Protein AF-A0A973V6F0-F1 (afdb_monomer_lite)

Foldseek 3Di:
DVVVVVVVVVVVVVVVCVVVVVVPPVVVVVVVVVVVVVLVVLVVVLVVLVVQLVVLVVVLVVLVVVLVVLVVQLVVLVVQLVVLVVQLVVLVVQLVVLVVQLVVLVVVVVDDDDPPPDPDLVVLLVLLLVVLVVCVVVVLDDPVVSVCLNVCHPVNDSPDDNSVSSSVSSVSSNVSSVVSSVVSVVSSVVSVVSSVVSVVSSVVSVVVSVVSVVSSVVSVVVSVPSDDPPPPPPPDPPPPDDPDDDDDD

Secondary structure (DSSP, 8-state):
-HHHHHHHHHHHHHHHHHHHHHHH-HHHHHHHHHHHHHHHHHHHHHHHHHHHHHHHHHHHHHHHHHHHHHHHHHHHHHHHHHHHHHHHHHHHHHHHHHHHHHHHHHHHTTSPPPTTS-SSHHHHHHHHHHHHHHHHHTTSS-HHHHHHHHTT-TT--TTS-HHHHHHHHHHHHHHHHHHHHHHHHHHHHHHHHHHHHHHHHHHHHHHHHHHHHHHHHHHHHHHHH------------------------

Structure (mmCIF, N/CA/C/O backbone):
data_AF-A0A973V6F0-F1
#
_entry.id   AF-A0A973V6F0-F1
#
loop_
_atom_site.group_PDB
_atom_site.id
_atom_site.type_symbol
_atom_site.label_atom_id
_atom_site.label_alt_id
_atom_site.label_comp_id
_atom_site.label_asym_id
_atom_site.label_entity_id
_atom_site.label_seq_id
_atom_site.pdbx_PDB_ins_code
_atom_site.Cartn_x
_atom_site.Cartn_y
_atom_site.Cartn_z
_atom_site.occupancy
_atom_site.B_iso_or_equiv
_atom_site.auth_seq_id
_atom_site.auth_comp_id
_atom_site.auth_asym_id
_atom_site.auth_atom_id
_atom_site.pdbx_PDB_model_num
ATOM 1 N N . MET A 1 1 ? -54.822 8.805 95.794 1.00 54.53 1 MET A N 1
ATOM 2 C CA . MET A 1 1 ? -53.630 8.879 94.913 1.00 54.53 1 MET A CA 1
ATOM 3 C C . MET A 1 1 ? -53.035 7.514 94.555 1.00 54.53 1 MET A C 1
ATOM 5 O O . MET A 1 1 ? -52.490 7.393 93.469 1.00 54.53 1 MET A O 1
ATOM 9 N N . VAL A 1 2 ? -53.189 6.469 95.380 1.00 56.31 2 VAL A N 1
ATOM 10 C CA . VAL A 1 2 ? -52.678 5.110 95.078 1.00 56.31 2 VAL A CA 1
ATOM 11 C C . VAL A 1 2 ? -53.365 4.459 93.858 1.00 56.31 2 VAL A C 1
ATOM 13 O O . VAL A 1 2 ? -52.721 3.750 93.092 1.00 56.31 2 VAL A O 1
ATOM 16 N N . SER A 1 3 ? -54.641 4.765 93.597 1.00 60.41 3 SER A N 1
ATOM 17 C CA . SER A 1 3 ? -55.434 4.120 92.535 1.00 60.41 3 SER A CA 1
ATOM 18 C C . SER A 1 3 ? -55.011 4.475 91.098 1.00 60.41 3 SER A C 1
ATOM 20 O O . SER A 1 3 ? -55.166 3.654 90.201 1.00 60.41 3 SER A O 1
ATOM 22 N N . GLN A 1 4 ? -54.443 5.665 90.861 1.00 64.56 4 GLN A N 1
ATOM 23 C CA . GLN A 1 4 ? -53.955 6.061 89.528 1.00 64.56 4 GLN A CA 1
ATOM 24 C C . GLN A 1 4 ? -52.606 5.424 89.191 1.00 64.56 4 GLN A C 1
ATOM 26 O O . GLN A 1 4 ? -52.376 5.044 88.046 1.00 64.56 4 GLN A O 1
ATOM 31 N N . ALA A 1 5 ? -51.736 5.261 90.191 1.00 71.50 5 ALA A N 1
ATOM 32 C CA . ALA A 1 5 ? -50.440 4.623 90.003 1.00 71.50 5 ALA A CA 1
ATOM 33 C C . ALA A 1 5 ? -50.606 3.159 89.566 1.00 71.50 5 ALA A C 1
ATOM 35 O O . ALA A 1 5 ? -49.971 2.732 88.608 1.00 71.50 5 ALA A O 1
ATOM 36 N N . VAL A 1 6 ? -51.514 2.410 90.201 1.00 80.00 6 VAL A N 1
ATOM 37 C CA . VAL A 1 6 ? -51.757 0.995 89.867 1.00 80.00 6 VAL A CA 1
ATOM 38 C C . VAL A 1 6 ? -52.273 0.828 88.435 1.00 80.00 6 VAL A C 1
ATOM 40 O O . VAL A 1 6 ? -51.801 -0.059 87.727 1.00 80.00 6 VAL A O 1
ATOM 43 N N . LEU A 1 7 ? -53.176 1.702 87.978 1.00 82.69 7 LEU A N 1
ATOM 44 C CA . LEU A 1 7 ? -53.686 1.716 86.599 1.00 82.69 7 LEU A CA 1
ATOM 45 C C . LEU A 1 7 ? -52.582 1.990 85.570 1.00 82.69 7 LEU A C 1
ATOM 47 O O . LEU A 1 7 ? -52.520 1.333 84.533 1.00 82.69 7 LEU A O 1
ATOM 51 N N . LEU A 1 8 ? -51.683 2.928 85.871 1.00 83.69 8 LEU A N 1
ATOM 52 C CA . LEU A 1 8 ? -50.587 3.292 84.976 1.00 83.69 8 LEU A CA 1
ATOM 53 C C . LEU A 1 8 ? -49.548 2.166 84.874 1.00 83.69 8 LEU A C 1
ATOM 55 O O . LEU A 1 8 ? -49.119 1.813 83.777 1.00 83.69 8 LEU A O 1
ATOM 59 N N . TRP A 1 9 ? -49.205 1.551 86.008 1.00 82.00 9 TRP A N 1
ATOM 60 C CA . TRP A 1 9 ? -48.292 0.409 86.066 1.00 82.00 9 TRP A CA 1
ATOM 61 C C . TRP A 1 9 ? -48.855 -0.836 85.378 1.00 82.00 9 TRP A C 1
ATOM 63 O O . TRP A 1 9 ? -48.113 -1.541 84.697 1.00 82.00 9 TRP A O 1
ATOM 73 N N . SER A 1 10 ? -50.157 -1.098 85.497 1.00 77.94 10 SER A N 1
ATOM 74 C CA . SER A 1 10 ? -50.791 -2.240 84.825 1.00 77.94 10 SER A CA 1
ATOM 75 C C . SER A 1 10 ? -50.944 -2.025 83.316 1.00 77.94 10 SER A C 1
ATOM 77 O O . SER A 1 10 ? -50.702 -2.963 82.560 1.00 77.94 10 SER A O 1
ATOM 79 N N . LEU A 1 11 ? -51.217 -0.799 82.852 1.00 85.94 11 LEU A N 1
ATOM 80 C CA . LEU A 1 11 ? -51.149 -0.449 81.425 1.00 85.94 11 LEU A CA 1
ATOM 81 C C . LEU A 1 11 ? -49.735 -0.615 80.856 1.00 85.94 11 LEU A C 1
ATOM 83 O O . LEU A 1 11 ? -49.573 -1.200 79.787 1.00 85.94 11 LEU A O 1
ATOM 87 N N . LEU A 1 12 ? -48.710 -0.158 81.583 1.00 81.75 12 LEU A N 1
ATOM 88 C CA . LEU A 1 12 ? -47.305 -0.343 81.205 1.00 81.75 12 LEU A CA 1
ATOM 89 C C . LEU A 1 12 ? -46.918 -1.822 81.144 1.00 81.75 12 LEU A C 1
ATOM 91 O O . LEU A 1 12 ? -46.282 -2.243 80.180 1.00 81.75 12 LEU A O 1
ATOM 95 N N . ALA A 1 13 ? -47.329 -2.616 82.134 1.00 80.94 13 ALA A N 1
ATOM 96 C CA . ALA A 1 13 ? -47.070 -4.051 82.160 1.00 80.94 13 ALA A CA 1
ATOM 97 C C . ALA A 1 13 ? -47.770 -4.775 80.999 1.00 80.94 13 ALA A C 1
ATOM 99 O O . ALA A 1 13 ? -47.147 -5.588 80.319 1.00 80.94 13 ALA A O 1
ATOM 100 N N . LEU A 1 14 ? -49.032 -4.439 80.713 1.00 81.06 14 LEU A N 1
ATOM 101 C CA . LEU A 1 14 ? -49.780 -5.017 79.597 1.00 81.06 14 LEU A CA 1
ATOM 102 C C . LEU A 1 14 ? -49.155 -4.641 78.248 1.00 81.06 14 LEU A C 1
ATOM 104 O O . LEU A 1 14 ? -49.000 -5.495 77.379 1.00 81.06 14 LEU A O 1
ATOM 108 N N . PHE A 1 15 ? -48.743 -3.382 78.084 1.00 82.81 15 PHE A N 1
ATOM 109 C CA . PHE A 1 15 ? -48.065 -2.913 76.878 1.00 82.81 15 PHE A CA 1
ATOM 110 C C . PHE A 1 15 ? -46.706 -3.593 76.697 1.00 82.81 15 PHE A C 1
ATOM 112 O O . PHE A 1 15 ? -46.366 -4.006 75.590 1.00 82.81 15 PHE A O 1
ATOM 119 N N . ALA A 1 16 ? -45.953 -3.782 77.784 1.00 80.06 16 ALA A N 1
ATOM 120 C CA . ALA A 1 16 ? -44.685 -4.499 77.765 1.00 80.06 16 ALA A CA 1
ATOM 121 C C . ALA A 1 16 ? -44.870 -5.970 77.359 1.00 80.06 16 ALA A C 1
ATOM 123 O O . ALA A 1 16 ? -44.129 -6.451 76.500 1.00 80.06 16 ALA A O 1
ATOM 124 N N . VAL A 1 17 ? -45.876 -6.663 77.910 1.00 80.00 17 VAL A N 1
ATOM 125 C CA . VAL A 1 17 ? -46.221 -8.056 77.560 1.00 80.00 17 VAL A CA 1
ATOM 126 C C . VAL A 1 17 ? -46.720 -8.163 76.119 1.00 80.00 17 VAL A C 1
ATOM 128 O O . VAL A 1 17 ? -46.330 -9.075 75.396 1.00 80.00 17 VAL A O 1
ATOM 131 N N . TYR A 1 18 ? -47.531 -7.212 75.660 1.00 79.19 18 TYR A N 1
ATOM 132 C CA . TYR A 1 18 ? -48.014 -7.176 74.282 1.00 79.19 18 TYR A CA 1
ATOM 133 C C . TYR A 1 18 ? -46.871 -6.924 73.288 1.00 79.19 18 TYR A C 1
ATOM 135 O O . TYR A 1 18 ? -46.749 -7.632 72.291 1.00 79.19 18 TYR A O 1
ATOM 143 N N . ALA A 1 19 ? -45.975 -5.979 73.587 1.00 73.62 19 ALA A N 1
ATOM 144 C CA . ALA A 1 19 ? -44.796 -5.694 72.773 1.00 73.62 19 ALA A CA 1
ATOM 145 C C . ALA A 1 19 ? -43.817 -6.882 72.731 1.00 73.62 19 ALA A C 1
ATOM 147 O O . ALA A 1 19 ? -43.299 -7.208 71.661 1.00 73.62 19 ALA A O 1
ATOM 148 N N . THR A 1 20 ? -43.594 -7.568 73.861 1.00 72.50 20 THR A N 1
ATOM 149 C CA . THR A 1 20 ? -42.754 -8.782 73.904 1.00 72.50 20 THR A CA 1
ATOM 150 C C . THR A 1 20 ? -43.413 -9.971 73.212 1.00 72.50 20 THR A C 1
ATOM 152 O O . THR A 1 20 ? -42.738 -10.677 72.463 1.00 72.50 20 THR A O 1
ATOM 155 N N . GLY A 1 21 ? -44.722 -10.163 73.381 1.00 70.25 21 GLY A N 1
ATOM 156 C CA . GLY A 1 21 ? -45.503 -11.189 72.690 1.00 70.25 21 GLY A CA 1
ATOM 157 C C . GLY A 1 21 ? -45.504 -10.993 71.175 1.00 70.25 21 GLY A C 1
ATOM 158 O O . GLY A 1 21 ? -45.246 -11.939 70.434 1.00 70.25 21 GLY A O 1
ATOM 159 N N . TRP A 1 22 ? -45.678 -9.755 70.705 1.00 68.88 22 TRP A N 1
ATOM 160 C CA . TRP A 1 22 ? -45.600 -9.404 69.284 1.00 68.88 22 TRP A CA 1
ATOM 161 C C . TRP A 1 22 ? -44.197 -9.648 68.698 1.00 68.88 22 TRP A C 1
ATOM 163 O O . TRP A 1 22 ? -44.070 -10.129 67.571 1.00 68.88 22 TRP A O 1
ATOM 173 N N . LEU A 1 23 ? -43.136 -9.430 69.488 1.00 62.69 23 LEU A N 1
ATOM 174 C CA . LEU A 1 23 ? -41.750 -9.754 69.118 1.00 62.69 23 LEU A CA 1
ATOM 175 C C . LEU A 1 23 ? -41.452 -11.264 69.045 1.00 62.69 23 LEU A C 1
ATOM 177 O O . LEU A 1 23 ? -40.480 -11.664 68.392 1.00 62.69 23 LEU A O 1
ATOM 181 N N . LEU A 1 24 ? -42.241 -12.089 69.740 1.00 63.56 24 LEU A N 1
ATOM 182 C CA . LEU A 1 24 ? -42.125 -13.550 69.763 1.00 63.56 24 LEU A CA 1
ATOM 183 C C . LEU A 1 24 ? -42.933 -14.227 68.648 1.00 63.56 24 LEU A C 1
ATOM 185 O O . LEU A 1 24 ? -42.727 -15.418 68.419 1.00 63.56 24 LEU A O 1
ATOM 189 N N . ILE A 1 25 ? -43.783 -13.492 67.913 1.00 67.19 25 ILE A N 1
ATOM 190 C CA . ILE A 1 25 ? -44.506 -14.030 66.753 1.00 67.19 25 ILE A CA 1
ATOM 191 C C . ILE A 1 25 ? -43.477 -14.426 65.676 1.00 67.19 25 ILE A C 1
ATOM 193 O O . ILE A 1 25 ? -42.822 -13.552 65.091 1.00 67.19 25 ILE A O 1
ATOM 197 N N . PRO A 1 26 ? -43.317 -15.728 65.366 1.00 65.25 26 PRO A N 1
ATOM 198 C CA . PRO A 1 26 ? -42.266 -16.211 64.469 1.00 65.25 26 PRO A CA 1
ATOM 199 C C . PRO A 1 26 ? -42.358 -15.606 63.060 1.00 65.25 26 PRO A C 1
ATOM 201 O O . PRO A 1 26 ? -41.326 -15.369 62.431 1.00 65.25 26 PRO A O 1
ATOM 204 N N . GLY A 1 27 ? -43.567 -15.253 62.608 1.00 66.12 27 GLY A N 1
ATOM 205 C CA . GLY A 1 27 ? -43.806 -14.621 61.310 1.00 66.12 27 GLY A CA 1
ATOM 206 C C . GLY A 1 27 ? -43.136 -13.251 61.144 1.00 66.12 27 GLY A C 1
ATOM 207 O O . GLY A 1 27 ? -42.545 -12.999 60.098 1.00 66.12 27 GLY A O 1
ATOM 208 N N . VAL A 1 28 ? -43.136 -12.384 62.166 1.00 69.44 28 VAL A N 1
ATOM 209 C CA . VAL A 1 28 ? -42.531 -11.035 62.073 1.00 69.44 28 VAL A CA 1
ATOM 210 C C . VAL A 1 28 ? -41.001 -11.127 62.000 1.00 69.44 28 VAL A C 1
ATOM 212 O O . VAL A 1 28 ? -40.358 -10.435 61.208 1.00 69.44 28 VAL A O 1
ATOM 215 N N . ARG A 1 29 ? -40.404 -12.047 62.771 1.00 72.12 29 ARG A N 1
ATOM 216 C CA . ARG A 1 29 ? -38.958 -12.329 62.734 1.00 72.12 29 ARG A CA 1
ATOM 217 C C . ARG A 1 29 ? -38.518 -12.965 61.413 1.00 72.12 29 ARG A C 1
ATOM 219 O O . ARG A 1 29 ? -37.438 -12.636 60.925 1.00 72.12 29 ARG A O 1
ATOM 226 N N . GLN A 1 30 ? -39.329 -13.851 60.834 1.00 75.62 30 GLN A N 1
ATOM 227 C CA . GLN A 1 30 ? -39.077 -14.431 59.510 1.00 75.62 30 GLN A CA 1
ATOM 228 C C . GLN A 1 30 ? -39.137 -13.359 58.416 1.00 75.62 30 GLN A C 1
ATOM 230 O O . GLN A 1 30 ? -38.164 -13.209 57.683 1.00 75.62 30 GLN A O 1
ATOM 235 N N . HIS A 1 31 ? -40.170 -12.509 58.408 1.00 75.38 31 HIS A N 1
ATOM 236 C CA . HIS A 1 31 ? -40.278 -11.396 57.456 1.00 75.38 31 HIS A CA 1
ATOM 237 C C . HIS A 1 31 ? -39.084 -10.434 57.537 1.00 75.38 31 HIS A C 1
ATOM 239 O O . HIS A 1 31 ? -38.555 -10.014 56.508 1.00 75.38 31 HIS A O 1
ATOM 245 N N . ALA A 1 32 ? -38.606 -10.108 58.743 1.00 78.38 32 ALA A N 1
ATOM 246 C CA . ALA A 1 32 ? -37.422 -9.264 58.913 1.00 78.38 32 ALA A CA 1
ATOM 247 C C . ALA A 1 32 ? -36.134 -9.928 58.382 1.00 78.38 32 ALA A C 1
ATOM 249 O O . ALA A 1 32 ? -35.297 -9.256 57.772 1.00 78.38 32 ALA A O 1
ATOM 250 N N . ARG A 1 33 ? -35.970 -11.244 58.581 1.00 81.94 33 ARG A N 1
ATOM 251 C CA . ARG A 1 33 ? -34.832 -12.017 58.049 1.00 81.94 33 ARG A CA 1
ATOM 252 C C . ARG A 1 33 ? -34.876 -12.114 56.527 1.00 81.94 33 ARG A C 1
ATOM 254 O O . ARG A 1 33 ? -33.844 -11.921 55.888 1.00 81.94 33 ARG A O 1
ATOM 261 N N . ASP A 1 34 ? -36.045 -12.356 55.952 1.00 83.31 34 ASP A N 1
ATOM 262 C CA . ASP A 1 34 ? -36.216 -12.460 54.503 1.00 83.31 34 ASP A CA 1
ATOM 263 C C . ASP A 1 34 ? -36.026 -11.098 53.826 1.00 83.31 34 ASP A C 1
ATOM 265 O O . ASP A 1 34 ? -35.298 -10.998 52.840 1.00 83.31 34 ASP A O 1
ATOM 269 N N . ALA A 1 35 ? -36.540 -10.016 54.421 1.00 82.19 35 ALA A N 1
ATOM 270 C CA . ALA A 1 35 ? -36.263 -8.654 53.966 1.00 82.19 35 ALA A CA 1
ATOM 271 C C . ALA A 1 35 ? -34.762 -8.318 54.008 1.00 82.19 35 ALA A C 1
ATOM 273 O O . ALA A 1 35 ? -34.254 -7.646 53.109 1.00 82.19 35 ALA A O 1
ATOM 274 N N . ARG A 1 36 ? -34.028 -8.797 55.023 1.00 83.62 36 ARG A N 1
ATOM 275 C CA . ARG A 1 36 ? -32.571 -8.628 55.106 1.00 83.62 36 ARG A CA 1
ATOM 276 C C . ARG A 1 36 ? -31.840 -9.416 54.018 1.00 83.62 36 ARG A C 1
ATOM 278 O O . ARG A 1 36 ? -31.009 -8.829 53.334 1.00 83.62 36 ARG A O 1
ATOM 285 N N . LYS A 1 37 ? -32.196 -10.685 53.797 1.00 85.75 37 LYS A N 1
ATOM 286 C CA . LYS A 1 37 ? -31.634 -11.503 52.707 1.00 85.75 37 LYS A CA 1
ATOM 287 C C . LYS A 1 37 ? -31.884 -10.876 51.336 1.00 85.75 37 LYS A C 1
ATOM 289 O O . LYS A 1 37 ? -30.980 -10.840 50.511 1.00 85.75 37 LYS A O 1
ATOM 294 N N . LEU A 1 38 ? -33.083 -10.338 51.101 1.00 84.69 38 LEU A N 1
ATOM 295 C CA . LEU A 1 38 ? -33.416 -9.630 49.861 1.00 84.69 38 LEU A CA 1
ATOM 296 C C . LEU A 1 38 ? -32.581 -8.353 49.688 1.00 84.69 38 LEU A C 1
ATOM 298 O O . LEU A 1 38 ? -32.109 -8.081 48.585 1.00 84.69 38 LEU A O 1
ATOM 302 N N . ARG A 1 39 ? -32.346 -7.590 50.768 1.00 82.81 39 ARG A N 1
ATOM 303 C CA . ARG A 1 39 ? -31.445 -6.424 50.742 1.00 82.81 39 ARG A CA 1
ATOM 304 C C . ARG A 1 39 ? -30.009 -6.835 50.431 1.00 82.81 39 ARG A C 1
ATOM 306 O O . ARG A 1 39 ? -29.429 -6.282 49.504 1.00 82.81 39 ARG A O 1
ATOM 313 N N . GLU A 1 40 ? -29.466 -7.821 51.139 1.00 88.00 40 GLU A N 1
ATOM 314 C CA . GLU A 1 40 ? -28.112 -8.344 50.906 1.00 88.00 40 GLU A CA 1
ATOM 315 C C . GLU A 1 40 ? -27.960 -8.863 49.464 1.00 88.00 40 GLU A C 1
ATOM 317 O O . GLU A 1 40 ? -27.020 -8.486 48.766 1.00 88.00 40 GLU A O 1
ATOM 322 N N . ALA A 1 41 ? -28.942 -9.612 48.952 1.00 86.75 41 ALA A N 1
ATOM 323 C CA . ALA A 1 41 ? -28.967 -10.064 47.562 1.00 86.75 41 ALA A CA 1
ATOM 324 C C . ALA A 1 41 ? -29.037 -8.900 46.555 1.00 86.75 41 ALA A C 1
ATOM 326 O O . ALA A 1 41 ? -28.396 -8.957 45.504 1.00 86.75 41 ALA A O 1
ATOM 327 N N . SER A 1 42 ? -29.782 -7.831 46.860 1.00 85.81 42 SER A N 1
ATOM 328 C CA . SER A 1 42 ? -29.862 -6.641 46.000 1.00 85.81 42 SER A CA 1
ATOM 329 C C . SER A 1 42 ? -28.551 -5.849 45.956 1.00 85.81 42 SER A C 1
ATOM 331 O O . SER A 1 42 ? -28.172 -5.373 44.886 1.00 85.81 42 SER A O 1
ATOM 333 N N . VAL A 1 43 ? -27.833 -5.766 47.083 1.00 88.25 43 VAL A N 1
ATOM 334 C CA . VAL A 1 43 ? -26.508 -5.135 47.172 1.00 88.25 43 VAL A CA 1
ATOM 335 C C . VAL A 1 43 ? -25.501 -5.930 46.346 1.00 88.25 43 VAL A C 1
ATOM 337 O O . VAL A 1 43 ? -24.900 -5.367 45.436 1.00 88.25 43 VAL A O 1
ATOM 340 N N . LEU A 1 44 ? -25.421 -7.250 46.549 1.00 89.94 44 LEU A N 1
ATOM 341 C CA . LEU A 1 44 ? -24.536 -8.128 45.773 1.00 89.94 44 LEU A CA 1
ATOM 342 C C . LEU A 1 44 ? -24.845 -8.085 44.269 1.00 89.94 44 LEU A C 1
ATOM 344 O O . LEU A 1 44 ? -23.939 -8.080 43.436 1.00 89.94 44 LEU A O 1
ATOM 348 N N . ARG A 1 45 ? -26.131 -8.042 43.891 1.00 88.25 45 ARG A N 1
ATOM 349 C CA . ARG A 1 45 ? -26.536 -7.901 42.485 1.00 88.25 45 ARG A CA 1
ATOM 350 C C . ARG A 1 45 ? -26.066 -6.571 41.903 1.00 88.25 45 ARG A C 1
ATOM 352 O O . ARG A 1 45 ? -25.589 -6.551 40.771 1.00 88.25 45 ARG A O 1
ATOM 359 N N . ARG A 1 46 ? -26.195 -5.477 42.654 1.00 88.81 46 ARG A N 1
ATOM 360 C CA . ARG A 1 46 ? -25.741 -4.152 42.223 1.00 88.81 46 ARG A CA 1
ATOM 361 C C . ARG A 1 46 ? -24.225 -4.109 42.072 1.00 88.81 46 ARG A C 1
ATOM 363 O O . ARG A 1 46 ? -23.770 -3.645 41.038 1.00 88.81 46 ARG A O 1
ATOM 370 N N . GLU A 1 47 ? -23.478 -4.643 43.034 1.00 92.56 47 GLU A N 1
ATOM 371 C CA . GLU A 1 47 ? -22.013 -4.740 42.968 1.00 92.56 47 GLU A CA 1
ATOM 372 C C . GLU A 1 47 ? -21.557 -5.495 41.714 1.00 92.56 47 GLU A C 1
ATOM 374 O O . GLU A 1 47 ? -20.756 -4.981 40.934 1.00 92.56 47 GLU A O 1
ATOM 379 N N . ARG A 1 48 ? -22.147 -6.668 41.444 1.00 91.81 48 ARG A N 1
ATOM 380 C CA . ARG A 1 48 ? -21.857 -7.439 40.224 1.00 91.81 48 ARG A CA 1
ATOM 381 C C . ARG A 1 48 ? -22.139 -6.640 38.953 1.00 91.81 48 ARG A C 1
ATOM 383 O O . ARG A 1 48 ? -21.315 -6.637 38.045 1.00 91.81 48 ARG A O 1
ATOM 390 N N . LEU A 1 49 ? -23.279 -5.949 38.886 1.00 92.44 49 LEU A N 1
ATOM 391 C CA . LEU A 1 49 ? -23.624 -5.121 37.727 1.00 92.44 49 LEU A CA 1
ATOM 392 C C . LEU A 1 49 ? -22.662 -3.939 37.563 1.00 92.44 49 LEU A C 1
ATOM 394 O O . LEU A 1 49 ? -22.253 -3.658 36.440 1.00 92.44 49 LEU A O 1
ATOM 398 N N . THR A 1 50 ? -22.261 -3.280 38.654 1.00 93.62 50 THR A N 1
ATOM 399 C CA . THR A 1 50 ? -21.283 -2.181 38.608 1.00 93.62 50 THR A CA 1
ATOM 400 C C . THR A 1 50 ? -19.920 -2.640 38.112 1.00 93.62 50 THR A C 1
ATOM 402 O O . THR A 1 50 ? -19.324 -1.956 37.279 1.00 93.62 50 THR A O 1
ATOM 405 N N . THR A 1 51 ? -19.456 -3.814 38.545 1.00 94.75 51 THR A N 1
ATOM 406 C CA . THR A 1 51 ? -18.218 -4.414 38.037 1.00 94.75 51 THR A CA 1
ATOM 407 C C . THR A 1 51 ? -18.329 -4.699 36.542 1.00 94.75 51 THR A C 1
ATOM 409 O O . THR A 1 51 ? -17.511 -4.199 35.774 1.00 94.75 51 THR A O 1
ATOM 412 N N . LEU A 1 52 ? -19.397 -5.379 36.109 1.00 93.56 52 LEU A N 1
ATOM 413 C CA . LEU A 1 52 ? -19.627 -5.696 34.695 1.00 93.56 52 LEU A CA 1
ATOM 414 C C . LEU A 1 52 ? -19.703 -4.446 33.807 1.00 93.56 52 LEU A C 1
ATOM 416 O O . LEU A 1 52 ? -19.149 -4.438 32.709 1.00 93.56 52 LEU A O 1
ATOM 420 N N . ALA A 1 53 ? -20.360 -3.374 34.257 1.00 95.19 53 ALA A N 1
ATOM 421 C CA . ALA A 1 53 ? -20.428 -2.133 33.485 1.00 95.19 53 ALA A CA 1
ATOM 422 C C . ALA A 1 53 ? -19.077 -1.415 33.410 1.00 95.19 53 ALA A C 1
ATOM 424 O O . ALA A 1 53 ? -18.742 -0.844 32.372 1.00 95.19 53 ALA A O 1
ATOM 425 N N . THR A 1 54 ? -18.289 -1.467 34.485 1.00 96.50 54 THR A N 1
ATOM 426 C CA . THR A 1 54 ? -16.945 -0.877 34.518 1.00 96.50 54 THR A CA 1
ATOM 427 C C . THR A 1 54 ? -16.013 -1.622 33.564 1.00 96.50 54 THR A C 1
ATOM 429 O O . THR A 1 54 ? -15.320 -0.994 32.766 1.00 96.50 54 THR A O 1
ATOM 432 N N . GLU A 1 55 ? -16.045 -2.956 33.592 1.00 96.88 55 GLU A N 1
ATOM 433 C CA . GLU A 1 55 ? -15.302 -3.818 32.666 1.00 96.88 55 GLU A CA 1
ATOM 434 C C . GLU A 1 55 ? -15.737 -3.595 31.215 1.00 96.88 55 GLU A C 1
ATOM 436 O O . GLU A 1 55 ? -14.888 -3.393 30.350 1.00 96.88 55 GLU A O 1
ATOM 441 N N . SER A 1 56 ? -17.047 -3.532 30.954 1.00 96.75 56 SER A N 1
ATOM 442 C CA . SER A 1 56 ? -17.582 -3.280 29.608 1.00 96.75 56 SER A CA 1
ATOM 443 C C . SER A 1 56 ? -17.159 -1.914 29.069 1.00 96.75 56 SER A C 1
ATOM 445 O O . SER A 1 56 ? -16.788 -1.802 27.905 1.00 96.75 56 SER A O 1
ATOM 447 N N . THR A 1 57 ? -17.169 -0.877 29.913 1.00 97.88 57 THR A N 1
ATOM 448 C CA . THR A 1 57 ? -16.740 0.478 29.529 1.00 97.88 57 THR A CA 1
ATOM 449 C C . THR A 1 57 ? -15.238 0.529 29.258 1.00 97.88 57 THR A C 1
ATOM 451 O O . THR A 1 57 ? -14.810 1.139 28.280 1.00 97.88 57 THR A O 1
ATOM 454 N N . ARG A 1 58 ? -14.428 -0.139 30.093 1.00 98.38 58 ARG A N 1
ATOM 455 C CA . ARG A 1 58 ? -12.979 -0.244 29.877 1.00 98.38 58 ARG A CA 1
ATOM 456 C C . ARG A 1 58 ? -12.680 -0.938 28.551 1.00 98.38 58 ARG A C 1
ATOM 458 O O . ARG A 1 58 ? -11.949 -0.385 27.737 1.00 98.38 58 ARG A O 1
ATOM 465 N N . TYR A 1 59 ? -13.290 -2.097 28.321 1.00 97.75 59 TYR A N 1
ATOM 466 C CA . TYR A 1 59 ? -13.121 -2.859 27.089 1.00 97.75 59 TYR A CA 1
ATOM 467 C C . TYR A 1 59 ? -13.570 -2.061 25.855 1.00 97.75 59 TYR A C 1
ATOM 469 O O . TYR A 1 59 ? -12.843 -2.006 24.867 1.00 97.75 59 TYR A O 1
ATOM 477 N N . ALA A 1 60 ? -14.708 -1.360 25.919 1.00 98.38 60 ALA A N 1
ATOM 478 C CA . ALA A 1 60 ? -15.147 -0.477 24.835 1.00 98.38 60 ALA A CA 1
ATOM 479 C C . ALA A 1 60 ? -14.111 0.616 24.522 1.00 98.38 60 ALA A C 1
ATOM 481 O O . ALA A 1 60 ? -13.812 0.862 23.354 1.00 98.38 60 ALA A O 1
ATOM 482 N N . GLY A 1 61 ? -13.508 1.217 25.552 1.00 98.19 61 GLY A N 1
ATOM 483 C CA . GLY A 1 61 ? -12.416 2.177 25.388 1.00 98.19 61 GLY A CA 1
ATOM 484 C C . GLY A 1 61 ? -11.165 1.570 24.743 1.00 98.19 61 GLY A C 1
ATOM 485 O O . GLY A 1 61 ? -10.583 2.171 23.842 1.00 98.19 61 GLY A O 1
ATOM 486 N N . GLU A 1 62 ? -10.763 0.367 25.154 1.00 98.56 62 GLU A N 1
ATOM 487 C CA . GLU A 1 62 ? -9.605 -0.340 24.587 1.00 98.56 62 GLU A CA 1
ATOM 488 C C . GLU A 1 62 ? -9.805 -0.672 23.103 1.00 98.56 62 GLU A C 1
ATOM 490 O O . GLU A 1 62 ? -8.920 -0.412 22.281 1.00 98.56 62 GLU A O 1
ATOM 495 N N . ILE A 1 63 ? -10.982 -1.191 22.742 1.00 98.56 63 ILE A N 1
ATOM 496 C CA . ILE A 1 63 ? -11.306 -1.519 21.352 1.00 98.56 63 ILE A CA 1
ATOM 497 C C . ILE A 1 63 ? -11.444 -0.253 20.500 1.00 98.56 63 ILE A C 1
ATOM 499 O O . ILE A 1 63 ? -10.977 -0.251 19.362 1.00 98.56 63 ILE A O 1
ATOM 503 N N . ALA A 1 64 ? -11.992 0.841 21.037 1.00 98.31 64 ALA A N 1
ATOM 504 C CA . ALA A 1 64 ? -12.035 2.122 20.329 1.00 98.31 64 ALA A CA 1
ATOM 505 C C . ALA A 1 64 ? -10.622 2.615 19.968 1.00 98.31 64 ALA A C 1
ATOM 507 O O . ALA A 1 64 ? -10.348 2.926 18.809 1.00 98.31 64 ALA A O 1
ATOM 508 N N . VAL A 1 65 ? -9.681 2.573 20.919 1.00 98.69 65 VAL A N 1
ATOM 509 C CA . VAL A 1 65 ? -8.274 2.929 20.659 1.00 98.69 65 VAL A CA 1
ATOM 510 C C . VAL A 1 65 ? -7.636 1.990 19.628 1.00 98.69 65 VAL A C 1
ATOM 512 O O . VAL A 1 65 ? -6.855 2.433 18.779 1.00 98.69 65 VAL A O 1
ATOM 515 N N . ALA A 1 66 ? -7.947 0.692 19.672 1.00 98.38 66 ALA A N 1
ATOM 516 C CA . ALA A 1 66 ? -7.462 -0.263 18.679 1.00 98.38 66 ALA A CA 1
ATOM 517 C C . ALA A 1 66 ? -8.013 0.041 17.274 1.00 98.38 66 ALA A C 1
ATOM 519 O O . ALA A 1 66 ? -7.253 0.006 16.301 1.00 98.38 66 ALA A O 1
ATOM 520 N N . ALA A 1 67 ? -9.297 0.393 17.168 1.00 98.38 67 ALA A N 1
ATOM 521 C CA . ALA A 1 67 ? -9.946 0.785 15.920 1.00 98.38 67 ALA A CA 1
ATOM 522 C C . ALA A 1 67 ? -9.325 2.060 15.326 1.00 98.38 67 ALA A C 1
ATOM 524 O O . ALA A 1 67 ? -9.020 2.086 14.131 1.00 98.38 67 ALA A O 1
ATOM 525 N N . ASP A 1 68 ? -9.037 3.070 16.150 1.00 98.56 68 ASP A N 1
ATOM 526 C CA . ASP A 1 68 ? -8.366 4.301 15.711 1.00 98.56 68 ASP A CA 1
ATOM 527 C C . ASP A 1 68 ? -6.953 4.023 15.182 1.00 98.56 68 ASP A C 1
ATOM 529 O O . ASP A 1 68 ? -6.563 4.486 14.105 1.00 98.56 68 ASP A O 1
ATOM 533 N N . ARG A 1 69 ? -6.178 3.197 15.895 1.00 98.56 69 ARG A N 1
ATOM 534 C CA . ARG A 1 69 ? -4.840 2.778 15.442 1.00 98.56 69 ARG A CA 1
ATOM 535 C C . ARG A 1 69 ? -4.902 2.012 14.123 1.00 98.56 69 ARG A C 1
ATOM 537 O O . ARG A 1 69 ? -4.052 2.220 13.254 1.00 98.56 69 ARG A O 1
ATOM 544 N N . ALA A 1 70 ? -5.900 1.147 13.958 1.00 98.38 70 ALA A N 1
ATOM 545 C CA . ALA A 1 70 ? -6.111 0.417 12.715 1.00 98.38 70 ALA A CA 1
ATOM 546 C C . ALA A 1 70 ? -6.498 1.352 11.560 1.00 98.38 70 ALA A C 1
ATOM 548 O O . ALA A 1 70 ? -5.975 1.187 10.461 1.00 98.38 70 ALA A O 1
ATOM 549 N N . ALA A 1 71 ? -7.312 2.383 11.810 1.00 98.44 71 ALA A N 1
ATOM 550 C CA . ALA A 1 71 ? -7.648 3.403 10.818 1.00 98.44 71 ALA A CA 1
ATOM 551 C C . ALA A 1 71 ? -6.413 4.198 10.351 1.00 98.44 71 ALA A C 1
ATOM 553 O O . ALA A 1 71 ? -6.225 4.412 9.154 1.00 98.44 71 ALA A O 1
ATOM 554 N N . ILE A 1 72 ? -5.523 4.580 11.274 1.00 98.69 72 ILE A N 1
ATOM 555 C CA . ILE A 1 72 ? -4.252 5.242 10.928 1.00 98.69 72 ILE A CA 1
ATOM 556 C C . ILE A 1 72 ? -3.366 4.310 10.090 1.00 98.69 72 ILE A C 1
ATOM 558 O O . ILE A 1 72 ? -2.745 4.742 9.116 1.00 98.69 72 ILE A O 1
ATOM 562 N N . ARG A 1 73 ? -3.299 3.021 10.448 1.00 98.50 73 ARG A N 1
ATOM 563 C CA . ARG A 1 73 ? -2.540 2.022 9.683 1.00 98.50 73 ARG A CA 1
ATOM 564 C C . ARG A 1 73 ? -3.105 1.852 8.274 1.00 98.50 73 ARG A C 1
ATOM 566 O O . ARG A 1 73 ? -2.325 1.868 7.328 1.00 98.50 73 ARG A O 1
ATOM 573 N N . GLU A 1 74 ? -4.422 1.727 8.137 1.00 98.62 74 GLU A N 1
ATOM 574 C CA . GLU A 1 74 ? -5.125 1.669 6.850 1.00 98.62 74 GLU A CA 1
ATOM 575 C C . GLU A 1 74 ? -4.749 2.867 5.965 1.00 98.62 74 GLU A C 1
ATOM 577 O O . GLU A 1 74 ? -4.339 2.677 4.820 1.00 98.62 74 GLU A O 1
ATOM 582 N N . ALA A 1 75 ? -4.810 4.089 6.507 1.00 98.62 75 ALA A N 1
ATOM 583 C CA . ALA A 1 75 ? -4.466 5.308 5.775 1.00 98.62 75 ALA A CA 1
ATOM 584 C C . ALA A 1 75 ? -3.010 5.304 5.276 1.00 98.62 75 ALA A C 1
ATOM 586 O O . ALA A 1 75 ? -2.756 5.590 4.106 1.00 98.62 75 ALA A O 1
ATOM 587 N N . ARG A 1 76 ? -2.055 4.900 6.127 1.00 98.69 76 ARG A N 1
ATOM 588 C CA . ARG A 1 76 ? -0.636 4.780 5.742 1.00 98.69 76 ARG A CA 1
ATOM 589 C C . ARG A 1 76 ? -0.412 3.744 4.643 1.00 98.69 76 ARG A C 1
ATOM 591 O O . ARG A 1 76 ? 0.396 3.972 3.746 1.00 98.69 76 ARG A O 1
ATOM 598 N N . GLN A 1 77 ? -1.105 2.606 4.706 1.00 98.62 77 GLN A N 1
ATOM 599 C CA . GLN A 1 77 ? -0.985 1.579 3.668 1.00 98.62 77 GLN A CA 1
ATOM 600 C C . GLN A 1 77 ? -1.610 2.029 2.350 1.00 98.62 77 GLN A C 1
ATOM 602 O O . GLN A 1 77 ? -1.053 1.755 1.292 1.00 98.62 77 GLN A O 1
ATOM 607 N N . ARG A 1 78 ? -2.710 2.787 2.400 1.00 98.69 78 ARG A N 1
ATOM 608 C CA . ARG A 1 78 ? -3.311 3.392 1.207 1.00 98.69 78 ARG A CA 1
ATOM 609 C C . ARG A 1 78 ? -2.344 4.352 0.515 1.00 98.69 78 ARG A C 1
ATOM 611 O O . ARG A 1 78 ? -2.168 4.282 -0.695 1.00 98.69 78 ARG A O 1
ATOM 618 N N . GLU A 1 79 ? -1.673 5.210 1.280 1.00 98.75 79 GLU A N 1
ATOM 619 C CA . GLU A 1 79 ? -0.648 6.114 0.748 1.00 98.75 79 GLU A CA 1
ATOM 620 C C . GLU A 1 79 ? 0.554 5.350 0.166 1.00 98.75 79 GLU A C 1
ATOM 622 O O . GLU A 1 79 ? 1.070 5.700 -0.896 1.00 98.75 79 GLU A O 1
ATOM 627 N N . ALA A 1 80 ? 1.003 4.284 0.835 1.00 98.62 80 ALA A N 1
ATOM 628 C CA . ALA A 1 80 ? 2.064 3.421 0.319 1.00 98.62 80 ALA A CA 1
ATOM 629 C C . ALA A 1 80 ? 1.667 2.746 -1.005 1.00 98.62 80 ALA A C 1
ATOM 631 O O . ALA A 1 80 ? 2.469 2.726 -1.939 1.00 98.62 80 ALA A O 1
ATOM 632 N N . TRP A 1 81 ? 0.429 2.258 -1.111 1.00 98.75 81 TRP A N 1
ATOM 633 C CA . TRP A 1 81 ? -0.106 1.690 -2.346 1.00 98.75 81 TRP A CA 1
ATOM 634 C C . TRP A 1 81 ? -0.165 2.722 -3.477 1.00 98.75 81 TRP A C 1
ATOM 636 O O . TRP A 1 81 ? 0.343 2.445 -4.559 1.00 98.75 81 TRP A O 1
ATOM 646 N N . HIS A 1 82 ? -0.664 3.937 -3.229 1.00 98.81 82 HIS A N 1
ATOM 647 C CA . HIS A 1 82 ? -0.679 4.991 -4.251 1.00 98.81 82 HIS A CA 1
ATOM 648 C C . HIS A 1 82 ? 0.722 5.367 -4.748 1.00 98.81 82 HIS A C 1
ATOM 650 O O . HIS A 1 82 ? 0.911 5.576 -5.946 1.00 98.81 82 HIS A O 1
ATOM 656 N N . ARG A 1 83 ? 1.725 5.404 -3.861 1.00 98.69 83 ARG A N 1
ATOM 657 C CA . ARG A 1 83 ? 3.121 5.608 -4.278 1.00 98.69 83 ARG A CA 1
ATOM 658 C C . ARG A 1 83 ? 3.618 4.467 -5.165 1.00 98.69 83 ARG A C 1
ATOM 660 O O . ARG A 1 83 ? 4.170 4.729 -6.228 1.00 98.69 83 ARG A O 1
ATOM 667 N N . ALA A 1 84 ? 3.368 3.217 -4.777 1.00 98.56 84 ALA A N 1
ATOM 668 C CA . ALA A 1 84 ? 3.750 2.059 -5.584 1.00 98.56 84 ALA A CA 1
ATOM 669 C C . ALA A 1 84 ? 3.035 2.033 -6.950 1.00 98.56 84 ALA A C 1
ATOM 671 O O . ALA A 1 84 ? 3.645 1.680 -7.958 1.00 98.56 84 ALA A O 1
ATOM 672 N N . GLN A 1 85 ? 1.774 2.469 -7.003 1.00 98.75 85 GLN A N 1
ATOM 673 C CA . GLN A 1 85 ? 1.010 2.609 -8.241 1.00 98.75 85 GLN A CA 1
ATOM 674 C C . GLN A 1 85 ? 1.616 3.671 -9.171 1.00 98.75 85 GLN A C 1
ATOM 676 O O . GLN A 1 85 ? 1.793 3.410 -10.359 1.00 98.75 85 GLN A O 1
ATOM 681 N N . ALA A 1 86 ? 1.984 4.841 -8.642 1.00 98.69 86 ALA A N 1
ATOM 682 C CA . ALA A 1 86 ? 2.640 5.890 -9.425 1.00 98.69 86 ALA A CA 1
ATOM 683 C C . ALA A 1 86 ? 4.013 5.439 -9.964 1.00 98.69 86 ALA A C 1
ATOM 685 O O . ALA A 1 86 ? 4.373 5.726 -11.109 1.00 98.69 86 ALA A O 1
ATOM 686 N N . GLU A 1 87 ? 4.772 4.685 -9.164 1.00 98.50 87 GLU A N 1
ATOM 687 C CA . GLU A 1 87 ? 6.029 4.075 -9.606 1.00 98.50 87 GLU A CA 1
ATOM 688 C C . GLU A 1 87 ? 5.817 3.039 -10.718 1.00 98.50 87 GLU A C 1
ATOM 690 O O . GLU A 1 87 ? 6.577 3.025 -11.688 1.00 98.50 87 GLU A O 1
ATOM 695 N N . LEU A 1 88 ? 4.787 2.192 -10.604 1.00 98.81 88 LEU A N 1
ATOM 696 C CA . LEU A 1 88 ? 4.421 1.230 -11.644 1.00 98.81 88 LEU A CA 1
ATOM 697 C C . LEU A 1 88 ? 4.064 1.939 -12.954 1.00 98.81 88 LEU A C 1
ATOM 699 O O . LEU A 1 88 ? 4.618 1.577 -13.989 1.00 98.81 88 LEU A O 1
ATOM 703 N N . GLN A 1 89 ? 3.228 2.979 -12.907 1.00 98.69 89 GLN A N 1
ATOM 704 C CA . GLN A 1 89 ? 2.851 3.766 -14.089 1.00 98.69 89 GLN A CA 1
ATOM 705 C C . GLN A 1 89 ? 4.066 4.421 -14.755 1.00 98.69 89 GLN A C 1
ATOM 707 O O . GLN A 1 89 ? 4.212 4.387 -15.975 1.00 98.69 89 GLN A O 1
ATOM 712 N N . THR A 1 90 ? 4.982 4.969 -13.955 1.00 98.25 90 THR A N 1
ATOM 713 C CA . THR A 1 90 ? 6.235 5.543 -14.468 1.00 98.25 90 THR A CA 1
ATOM 714 C C . THR A 1 90 ? 7.095 4.475 -15.150 1.00 98.25 90 THR A C 1
ATOM 716 O O . THR A 1 90 ? 7.662 4.709 -16.219 1.00 98.25 90 THR A O 1
ATOM 719 N N . ALA A 1 91 ? 7.193 3.285 -14.552 1.00 97.88 91 ALA A N 1
ATOM 720 C CA . ALA A 1 91 ? 7.965 2.180 -15.109 1.00 97.88 91 ALA A CA 1
ATOM 721 C C . ALA A 1 91 ? 7.326 1.583 -16.374 1.00 97.88 91 ALA A C 1
ATOM 723 O O . ALA A 1 91 ? 8.050 1.186 -17.285 1.00 97.88 91 ALA A O 1
ATOM 724 N N . GLU A 1 92 ? 5.995 1.526 -16.435 1.00 98.38 92 GLU A N 1
ATOM 725 C CA . GLU A 1 92 ? 5.220 1.118 -17.609 1.00 98.38 92 GLU A CA 1
ATOM 726 C C . GLU A 1 92 ? 5.452 2.072 -18.782 1.00 98.38 92 GLU A C 1
ATOM 728 O O . GLU A 1 92 ? 5.925 1.633 -19.826 1.00 98.38 92 GLU A O 1
ATOM 733 N N . ALA A 1 93 ? 5.288 3.383 -18.578 1.00 98.38 93 ALA A N 1
ATOM 734 C CA . ALA A 1 93 ? 5.547 4.380 -19.618 1.00 98.38 93 ALA A CA 1
ATOM 735 C C . ALA A 1 93 ? 6.993 4.318 -20.150 1.00 98.38 93 ALA A C 1
ATOM 737 O O . ALA A 1 93 ? 7.229 4.403 -21.357 1.00 98.38 93 ALA A O 1
ATOM 738 N N . ALA A 1 94 ? 7.975 4.124 -19.262 1.00 96.50 94 ALA A N 1
ATOM 739 C CA . ALA A 1 94 ? 9.375 3.970 -19.659 1.00 96.50 94 ALA A CA 1
ATOM 740 C C . ALA A 1 94 ? 9.628 2.673 -20.450 1.00 96.50 94 ALA A C 1
ATOM 742 O O . ALA A 1 94 ? 10.444 2.659 -21.375 1.00 96.50 94 ALA A O 1
ATOM 743 N N . PHE A 1 95 ? 8.949 1.579 -20.093 1.00 97.50 95 PHE A N 1
ATOM 744 C CA . PHE A 1 95 ? 9.011 0.330 -20.847 1.00 97.50 95 PHE A CA 1
ATOM 745 C C . PHE A 1 95 ? 8.377 0.483 -22.232 1.00 97.50 95 PHE A C 1
ATOM 747 O O . PHE A 1 95 ? 9.019 0.117 -23.215 1.00 97.50 95 PHE A O 1
ATOM 754 N N . ASP A 1 96 ? 7.194 1.086 -22.328 1.00 98.50 96 ASP A N 1
ATOM 755 C CA . ASP A 1 96 ? 6.500 1.312 -23.598 1.00 98.50 96 ASP A CA 1
ATOM 756 C C . ASP A 1 96 ? 7.319 2.195 -24.544 1.00 98.50 96 ASP A C 1
ATOM 758 O O . ASP A 1 96 ? 7.441 1.900 -25.734 1.00 98.50 96 ASP A O 1
ATOM 762 N N . GLN A 1 97 ? 7.965 3.241 -24.018 1.00 97.50 97 GLN A N 1
ATOM 763 C CA . GLN A 1 97 ? 8.865 4.088 -24.801 1.00 97.50 97 GLN A CA 1
ATOM 764 C C . GLN A 1 97 ? 10.076 3.306 -25.339 1.00 97.50 97 GLN A C 1
ATOM 766 O O . GLN A 1 97 ? 10.464 3.472 -26.505 1.00 97.50 97 GLN A O 1
ATOM 771 N N . ALA A 1 98 ? 10.682 2.453 -24.509 1.00 96.00 98 ALA A N 1
ATOM 772 C CA . ALA A 1 98 ? 11.808 1.615 -24.914 1.00 96.00 98 ALA A CA 1
ATOM 773 C C . ALA A 1 98 ? 11.384 0.551 -25.942 1.00 96.00 98 ALA A C 1
ATOM 775 O O . ALA A 1 98 ? 12.084 0.333 -26.930 1.00 96.00 98 ALA A O 1
ATOM 776 N N . ASP A 1 99 ? 10.216 -0.064 -25.754 1.00 98.06 99 ASP A N 1
ATOM 777 C CA . ASP A 1 99 ? 9.638 -1.058 -26.658 1.00 98.06 99 ASP A CA 1
ATOM 778 C C . ASP A 1 99 ? 9.287 -0.444 -28.022 1.00 98.06 99 ASP A C 1
ATOM 780 O O . ASP A 1 99 ? 9.672 -0.986 -29.059 1.00 98.06 99 ASP A O 1
ATOM 784 N N . ALA A 1 100 ? 8.661 0.736 -28.041 1.00 98.00 100 ALA A N 1
ATOM 785 C CA . ALA A 1 100 ? 8.368 1.474 -29.268 1.00 98.00 100 ALA A CA 1
ATOM 786 C C . ALA A 1 100 ? 9.644 1.894 -30.014 1.00 98.00 100 ALA A C 1
ATOM 788 O O . ALA A 1 100 ? 9.693 1.861 -31.243 1.00 98.00 100 ALA A O 1
ATOM 789 N N . THR A 1 101 ? 10.697 2.283 -29.293 1.00 95.88 101 THR A N 1
ATOM 790 C CA . THR A 1 101 ? 11.995 2.620 -29.898 1.00 95.88 101 THR A CA 1
ATOM 791 C C . THR A 1 101 ? 12.663 1.390 -30.501 1.00 95.88 101 THR A C 1
ATOM 793 O O . THR A 1 101 ? 13.077 1.439 -31.656 1.00 95.88 101 THR A O 1
ATOM 796 N N . TRP A 1 102 ? 12.681 0.268 -29.779 1.00 96.88 102 TRP A N 1
ATOM 797 C CA . TRP A 1 102 ? 13.204 -0.995 -30.297 1.00 96.88 102 TRP A CA 1
ATOM 798 C C . TRP A 1 102 ? 12.445 -1.465 -31.545 1.00 96.88 102 TRP A C 1
ATOM 800 O O . TRP A 1 102 ? 13.078 -1.827 -32.530 1.00 96.88 102 TRP A O 1
ATOM 810 N N . ARG A 1 103 ? 11.104 -1.402 -31.557 1.00 96.69 103 ARG A N 1
ATOM 811 C CA . ARG A 1 103 ? 10.297 -1.775 -32.736 1.00 96.69 103 ARG A CA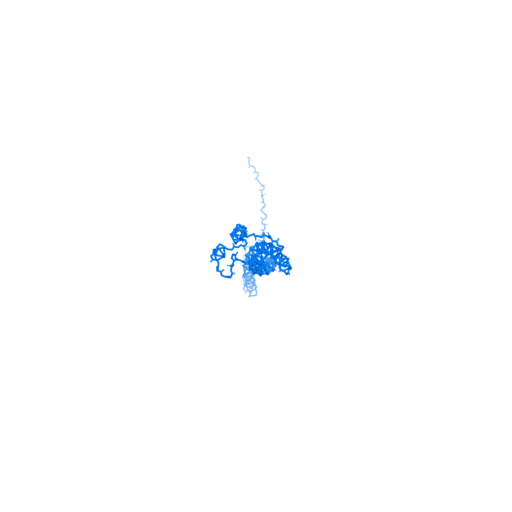 1
ATOM 812 C C . ARG A 1 103 ? 10.596 -0.893 -33.945 1.00 96.69 103 ARG A C 1
ATOM 814 O O . ARG A 1 103 ? 10.729 -1.408 -35.048 1.00 96.69 103 ARG A O 1
ATOM 821 N N . ARG A 1 104 ? 10.724 0.424 -33.742 1.00 95.62 104 ARG A N 1
ATOM 822 C CA . ARG A 1 104 ? 11.088 1.361 -34.818 1.00 95.62 104 ARG A CA 1
ATOM 823 C C . ARG A 1 104 ? 12.467 1.048 -35.397 1.00 95.62 104 ARG A C 1
ATOM 825 O O . ARG A 1 104 ? 12.606 1.021 -36.612 1.00 95.62 104 ARG A O 1
ATOM 832 N N . LEU A 1 105 ? 13.452 0.771 -34.543 1.00 93.31 105 LEU A N 1
ATOM 833 C CA . LEU A 1 105 ? 14.801 0.402 -34.981 1.00 93.31 105 LEU A CA 1
ATOM 834 C C . LEU A 1 105 ? 14.844 -0.976 -35.647 1.00 93.31 105 LEU A C 1
ATOM 836 O O . LEU A 1 105 ? 15.565 -1.148 -36.619 1.00 93.31 105 LEU A O 1
ATOM 840 N N . ALA A 1 106 ? 14.051 -1.938 -35.172 1.00 93.38 106 ALA A N 1
ATOM 841 C CA . ALA A 1 106 ? 13.955 -3.257 -35.791 1.00 93.38 106 ALA A CA 1
ATOM 842 C C . ALA A 1 106 ? 13.428 -3.148 -37.228 1.00 93.38 106 ALA A C 1
ATOM 844 O O . ALA A 1 106 ? 14.025 -3.711 -38.137 1.00 93.38 106 ALA A O 1
ATOM 845 N N . LEU A 1 107 ? 12.385 -2.342 -37.444 1.00 92.56 107 LEU A N 1
ATOM 846 C CA . LEU A 1 107 ? 11.873 -2.053 -38.786 1.00 92.56 107 LEU A CA 1
ATOM 847 C C . LEU A 1 107 ? 12.899 -1.301 -39.646 1.00 92.56 107 LEU A C 1
ATOM 849 O O . LEU A 1 107 ? 13.044 -1.599 -40.824 1.00 92.56 107 LEU A O 1
ATOM 853 N N . ALA A 1 108 ? 13.628 -0.339 -39.071 1.00 87.75 108 ALA A N 1
ATOM 854 C CA . ALA A 1 108 ? 14.667 0.394 -39.795 1.00 87.75 108 ALA A CA 1
ATOM 855 C C . ALA A 1 108 ? 15.845 -0.508 -40.207 1.00 87.75 108 ALA A C 1
ATOM 857 O O . ALA A 1 108 ? 16.394 -0.320 -41.285 1.00 87.75 108 ALA A O 1
ATOM 858 N N . SER A 1 109 ? 16.193 -1.510 -39.391 1.00 85.31 109 SER A N 1
ATOM 859 C CA . SER A 1 109 ? 17.295 -2.443 -39.670 1.00 85.31 109 SER A CA 1
ATOM 860 C C . SER A 1 109 ? 17.041 -3.398 -40.841 1.00 85.31 109 SER A C 1
ATOM 862 O O . SER A 1 109 ? 17.972 -4.046 -41.308 1.00 85.31 109 SER A O 1
ATOM 864 N N . GLU A 1 110 ? 15.800 -3.492 -41.325 1.00 86.94 110 GLU A N 1
ATOM 865 C CA . GLU A 1 110 ? 15.466 -4.255 -42.535 1.00 86.94 110 GLU A CA 1
ATOM 866 C C . GLU A 1 110 ? 15.888 -3.522 -43.820 1.00 86.94 110 GLU A C 1
ATOM 868 O O . GLU A 1 110 ? 15.974 -4.138 -44.884 1.00 86.94 110 GLU A O 1
ATOM 873 N N . TYR A 1 111 ? 16.169 -2.217 -43.733 1.00 82.19 111 TYR A N 1
ATOM 874 C CA . TYR A 1 111 ? 16.628 -1.416 -44.859 1.00 82.19 111 TYR A CA 1
ATOM 875 C C . TYR A 1 111 ? 18.162 -1.394 -44.913 1.00 82.19 111 TYR A C 1
ATOM 877 O O . TYR A 1 111 ? 18.803 -1.231 -43.874 1.00 82.19 111 TYR A O 1
ATOM 885 N N . PRO A 1 112 ? 18.768 -1.527 -46.108 1.00 73.56 112 PRO A N 1
ATOM 886 C CA . PRO A 1 112 ? 20.209 -1.379 -46.267 1.00 73.56 112 PRO A CA 1
ATOM 887 C C . PRO A 1 112 ? 20.676 -0.008 -45.777 1.00 73.56 112 PRO A C 1
ATOM 889 O O . PRO A 1 112 ? 20.019 1.003 -46.045 1.00 73.56 112 PRO A O 1
ATOM 892 N N . ASP A 1 113 ? 21.829 0.029 -45.109 1.00 69.75 113 ASP A N 1
ATOM 893 C CA . ASP A 1 113 ? 22.447 1.294 -44.725 1.00 69.75 113 ASP A CA 1
ATOM 894 C C . ASP A 1 113 ? 22.707 2.151 -45.975 1.00 69.75 113 ASP A C 1
ATOM 896 O O . ASP A 1 113 ? 23.192 1.631 -46.989 1.00 69.75 113 ASP A O 1
ATOM 900 N N . PRO A 1 114 ? 22.423 3.464 -45.929 1.00 68.38 114 PRO A N 1
ATOM 901 C CA . PRO A 1 114 ? 22.794 4.355 -47.015 1.00 68.38 114 PRO A CA 1
ATOM 902 C C . PRO A 1 114 ? 24.313 4.303 -47.223 1.00 68.38 114 PRO A C 1
ATOM 904 O O . PRO A 1 114 ? 25.092 4.395 -46.265 1.00 68.38 114 PRO A O 1
ATOM 907 N N . GLU A 1 115 ? 24.738 4.150 -48.480 1.00 60.81 115 GLU A N 1
ATOM 908 C CA . GLU A 1 115 ? 26.156 4.123 -48.839 1.00 60.81 115 GLU A CA 1
ATOM 909 C C . GLU A 1 115 ? 26.871 5.362 -48.266 1.00 60.81 115 GLU A C 1
ATOM 911 O O . GLU A 1 115 ? 26.479 6.500 -48.523 1.00 60.81 115 GLU A O 1
ATOM 916 N N . GLY A 1 116 ? 27.918 5.139 -47.461 1.00 61.09 116 GLY A N 1
ATOM 917 C CA . GLY A 1 116 ? 28.763 6.208 -46.911 1.00 61.09 116 GLY A CA 1
ATOM 918 C C . GLY A 1 116 ? 28.484 6.646 -45.468 1.00 61.09 116 GLY A C 1
ATOM 919 O O . GLY A 1 116 ? 29.081 7.625 -45.027 1.00 61.09 116 GLY A O 1
ATOM 920 N N . SER A 1 117 ? 27.639 5.944 -44.701 1.00 64.06 117 SER A N 1
ATOM 921 C CA . SER A 1 117 ? 27.292 6.384 -43.337 1.00 64.06 117 SER A CA 1
ATOM 922 C C . SER A 1 117 ? 28.484 6.443 -42.357 1.00 64.06 117 SER A C 1
ATOM 924 O O . SER A 1 117 ? 28.491 7.296 -41.474 1.00 64.06 117 SER A O 1
ATOM 926 N N . PHE A 1 118 ? 29.507 5.591 -42.520 1.00 65.69 118 PHE A N 1
ATOM 927 C CA . PHE A 1 118 ? 30.795 5.669 -41.809 1.00 65.69 118 PHE A CA 1
ATOM 928 C C . PHE A 1 118 ? 31.912 5.116 -42.702 1.00 65.69 118 PHE A C 1
ATOM 930 O O . PHE A 1 118 ? 31.777 4.010 -43.226 1.00 65.69 118 PHE A O 1
ATOM 937 N N . SER A 1 119 ? 33.009 5.862 -42.880 1.00 67.12 119 SER A N 1
ATOM 938 C CA . SER A 1 119 ? 34.103 5.450 -43.777 1.00 67.12 119 SER A CA 1
ATOM 939 C C . SER A 1 119 ? 35.156 4.553 -43.117 1.00 67.12 119 SER A C 1
ATOM 941 O O . SER A 1 119 ? 35.955 3.961 -43.835 1.00 67.12 119 SER A O 1
ATOM 943 N N . ASP A 1 120 ? 35.192 4.457 -41.780 1.00 81.12 120 ASP A N 1
ATOM 944 C CA . ASP A 1 120 ? 36.160 3.636 -41.040 1.00 81.12 120 ASP A CA 1
ATOM 945 C C . ASP A 1 120 ? 35.581 2.989 -39.760 1.00 81.12 120 ASP A C 1
ATOM 947 O O . ASP A 1 120 ? 34.550 3.402 -39.218 1.00 81.12 120 ASP A O 1
ATOM 951 N N . ASP A 1 121 ? 36.263 1.944 -39.277 1.00 81.19 121 ASP A N 1
ATOM 952 C CA . ASP A 1 121 ? 35.905 1.209 -38.054 1.00 81.19 121 ASP A CA 1
ATOM 953 C C . ASP A 1 121 ? 36.060 2.052 -36.781 1.00 81.19 121 ASP A C 1
ATOM 955 O O . ASP A 1 121 ? 35.288 1.906 -35.832 1.00 81.19 121 ASP A O 1
ATOM 959 N N . GLU A 1 122 ? 37.023 2.973 -36.755 1.00 86.12 122 GLU A N 1
ATOM 960 C CA . GLU A 1 122 ? 37.300 3.820 -35.590 1.00 86.12 122 GLU A CA 1
ATOM 961 C C . GLU A 1 122 ? 36.155 4.809 -35.319 1.00 86.12 122 GLU A C 1
ATOM 963 O O . GLU A 1 122 ? 35.801 5.092 -34.170 1.00 86.12 122 GLU A O 1
ATOM 968 N N . SER A 1 123 ? 35.522 5.337 -36.366 1.00 85.38 123 SER A N 1
ATOM 969 C CA . SER A 1 123 ? 34.353 6.210 -36.246 1.00 85.38 123 SER A CA 1
ATOM 970 C C . SER A 1 123 ? 33.131 5.438 -35.749 1.00 85.38 123 SER A C 1
ATOM 972 O O . SER A 1 123 ? 32.413 5.953 -34.888 1.00 85.38 123 SER A O 1
ATOM 974 N N . ARG A 1 124 ? 32.947 4.181 -36.184 1.00 83.56 124 ARG A N 1
ATOM 975 C CA . ARG A 1 124 ? 31.918 3.279 -35.631 1.00 83.56 124 ARG A CA 1
ATOM 976 C C . ARG A 1 124 ? 32.167 2.971 -34.152 1.00 83.56 124 ARG A C 1
ATOM 978 O O . ARG A 1 124 ? 31.251 3.070 -33.339 1.00 83.56 124 ARG A O 1
ATOM 985 N N . ALA A 1 125 ? 33.411 2.688 -33.766 1.00 85.69 125 ALA A N 1
ATOM 986 C CA . ALA A 1 125 ? 33.775 2.427 -32.373 1.00 85.69 125 ALA A CA 1
ATOM 987 C C . ALA A 1 125 ? 33.539 3.648 -31.462 1.00 85.69 125 ALA A C 1
ATOM 989 O O . ALA A 1 125 ? 33.006 3.513 -30.353 1.00 85.69 125 ALA A O 1
ATOM 990 N N . ARG A 1 126 ? 33.887 4.858 -31.927 1.00 89.38 126 ARG A N 1
ATOM 991 C CA . ARG A 1 126 ? 33.606 6.113 -31.205 1.00 89.38 126 ARG A CA 1
ATOM 992 C C . ARG A 1 126 ? 32.109 6.376 -31.072 1.00 89.38 126 ARG A C 1
ATOM 994 O O . ARG A 1 126 ? 31.671 6.788 -29.996 1.00 89.38 126 ARG A O 1
ATOM 1001 N N . TYR A 1 127 ? 31.335 6.108 -32.124 1.00 87.19 127 TYR A N 1
ATOM 1002 C CA . TYR A 1 127 ? 29.879 6.224 -32.098 1.00 87.19 127 TYR A CA 1
ATOM 1003 C C . TYR A 1 127 ? 29.256 5.296 -31.049 1.00 87.19 127 TYR A C 1
ATOM 1005 O O . TYR A 1 127 ? 28.551 5.762 -30.150 1.00 87.19 127 TYR A O 1
ATOM 1013 N N . LEU A 1 128 ? 29.614 4.009 -31.082 1.00 87.25 128 LEU A N 1
ATOM 1014 C CA . LEU A 1 128 ? 29.160 3.016 -30.110 1.00 87.25 128 LEU A CA 1
ATOM 1015 C C . LEU A 1 128 ? 29.507 3.424 -28.674 1.00 87.25 128 LEU A C 1
ATOM 1017 O O . LEU A 1 128 ? 28.652 3.392 -27.789 1.00 87.25 128 LEU A O 1
ATOM 1021 N N . ARG A 1 129 ? 30.751 3.855 -28.431 1.00 90.56 129 ARG A N 1
ATOM 1022 C CA . ARG A 1 129 ? 31.190 4.300 -27.100 1.00 90.56 129 ARG A CA 1
ATOM 1023 C C . ARG A 1 129 ? 30.362 5.481 -26.601 1.00 90.56 129 ARG A C 1
ATOM 1025 O O . ARG A 1 129 ? 29.993 5.499 -25.426 1.00 90.56 129 ARG A O 1
ATOM 1032 N N . ARG A 1 130 ? 30.054 6.447 -27.471 1.00 91.81 130 ARG A N 1
ATOM 1033 C CA . ARG A 1 130 ? 29.213 7.599 -27.127 1.00 91.81 130 ARG A CA 1
ATOM 1034 C C . ARG A 1 130 ? 27.796 7.160 -26.758 1.00 91.81 130 ARG A C 1
ATOM 1036 O O . ARG A 1 130 ? 27.335 7.517 -25.678 1.00 91.81 130 ARG A O 1
ATOM 1043 N N . LEU A 1 131 ? 27.153 6.343 -27.592 1.00 90.44 131 LEU A N 1
ATOM 1044 C CA . LEU A 1 131 ? 25.807 5.824 -27.331 1.00 90.44 131 LEU A CA 1
ATOM 1045 C C . LEU A 1 131 ? 25.723 5.055 -26.006 1.00 90.44 131 LEU A C 1
ATOM 1047 O O . LEU A 1 131 ? 24.824 5.292 -25.198 1.00 90.44 131 LEU A O 1
ATOM 1051 N N . LEU A 1 132 ? 26.680 4.157 -25.762 1.00 91.81 132 LEU A N 1
ATOM 1052 C CA . LEU A 1 132 ? 26.739 3.368 -24.532 1.00 91.81 132 LEU A CA 1
ATOM 1053 C C . LEU A 1 132 ? 26.955 4.251 -23.296 1.00 91.81 132 LEU A C 1
ATOM 1055 O O . LEU A 1 132 ? 26.314 4.042 -22.266 1.00 91.81 132 LEU A O 1
ATOM 1059 N N . THR A 1 133 ? 27.830 5.253 -23.401 1.00 93.38 133 THR A N 1
ATOM 1060 C CA . THR A 1 133 ? 28.100 6.202 -22.311 1.00 93.38 133 THR A CA 1
ATOM 1061 C C . THR A 1 133 ? 26.860 7.039 -22.000 1.00 93.38 133 THR A C 1
ATOM 1063 O O . THR A 1 133 ? 26.486 7.158 -20.835 1.00 93.38 133 THR A O 1
ATOM 1066 N N . GLU A 1 134 ? 26.172 7.564 -23.017 1.00 92.88 134 GLU A N 1
ATOM 1067 C CA . GLU A 1 134 ? 24.930 8.326 -22.837 1.00 92.88 134 GLU A CA 1
ATOM 1068 C C . GLU A 1 134 ? 23.828 7.468 -22.191 1.00 92.88 134 GLU A C 1
ATOM 1070 O O . GLU A 1 134 ? 23.171 7.915 -21.249 1.00 92.88 134 GLU A O 1
ATOM 1075 N N . ALA A 1 135 ? 23.663 6.214 -22.627 1.00 89.81 135 ALA A N 1
ATOM 1076 C CA . ALA A 1 135 ? 22.713 5.278 -22.023 1.00 89.81 135 ALA A CA 1
ATOM 1077 C C . ALA A 1 135 ? 23.058 4.952 -20.556 1.00 89.81 135 ALA A C 1
ATOM 1079 O O . ALA A 1 135 ? 22.167 4.881 -19.708 1.00 89.81 135 ALA A O 1
ATOM 1080 N N . CYS A 1 136 ? 24.344 4.802 -20.229 1.00 92.19 136 CYS A N 1
ATOM 1081 C CA . CYS A 1 136 ? 24.788 4.588 -18.852 1.00 92.19 136 CYS A CA 1
ATOM 1082 C C . CYS A 1 136 ? 24.532 5.818 -17.966 1.00 92.19 136 CYS A C 1
ATOM 1084 O O . CYS A 1 136 ? 24.055 5.667 -16.844 1.00 92.19 136 CYS A O 1
ATOM 1086 N N . ILE A 1 137 ? 24.794 7.034 -18.463 1.00 92.69 137 ILE A N 1
ATOM 1087 C CA . ILE A 1 137 ? 24.551 8.286 -17.721 1.00 92.69 137 ILE A CA 1
ATOM 1088 C C . ILE A 1 137 ? 23.058 8.467 -17.418 1.00 92.69 137 ILE A C 1
ATOM 1090 O O . ILE A 1 137 ? 22.702 8.893 -16.321 1.00 92.69 137 ILE A O 1
ATOM 1094 N N . ARG A 1 138 ? 22.172 8.097 -18.351 1.00 88.25 138 ARG A N 1
ATOM 1095 C CA . ARG A 1 138 ? 20.714 8.109 -18.129 1.00 88.25 138 ARG A CA 1
ATOM 1096 C C . ARG A 1 1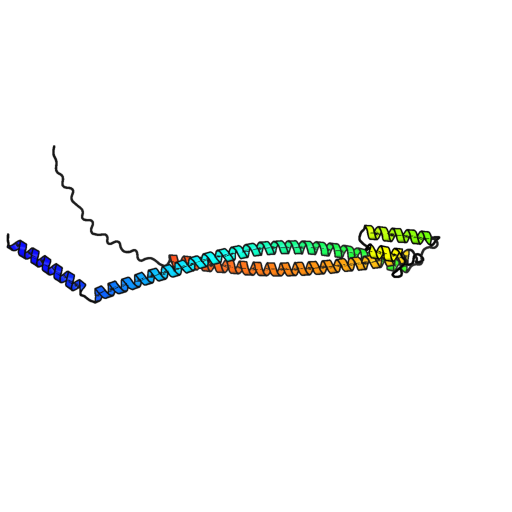38 ? 20.218 7.007 -17.183 1.00 88.25 138 ARG A C 1
ATOM 1098 O O . ARG A 1 138 ? 19.039 6.996 -16.831 1.00 88.25 138 ARG A O 1
ATOM 1105 N N . GLY A 1 139 ? 21.084 6.073 -16.785 1.00 88.19 139 GLY A N 1
ATOM 1106 C CA . GLY A 1 139 ? 20.716 4.903 -15.987 1.00 88.19 139 GLY A CA 1
ATOM 1107 C C . GLY A 1 139 ? 19.924 3.847 -16.766 1.00 88.19 139 GLY A C 1
ATOM 1108 O O . GLY A 1 139 ? 19.321 2.966 -16.157 1.00 88.19 139 GLY A O 1
ATOM 1109 N N . ASP A 1 140 ? 19.914 3.922 -18.101 1.00 88.38 140 ASP A N 1
ATOM 1110 C CA . ASP A 1 140 ? 19.300 2.914 -18.975 1.00 88.38 140 ASP A CA 1
ATOM 1111 C C . ASP A 1 140 ? 20.140 1.628 -19.037 1.00 88.38 140 ASP A C 1
ATOM 1113 O O . ASP A 1 140 ? 19.623 0.549 -19.331 1.00 88.38 140 ASP A O 1
ATOM 1117 N N . LEU A 1 141 ? 21.443 1.750 -18.765 1.00 89.81 141 LEU A N 1
ATOM 1118 C CA . LEU A 1 141 ? 22.427 0.679 -18.848 1.00 89.81 141 LEU A CA 1
ATOM 1119 C C . LEU A 1 141 ? 23.219 0.575 -17.538 1.00 89.81 141 LEU A C 1
ATOM 1121 O O . LEU A 1 141 ? 23.610 1.584 -16.955 1.00 89.81 141 LEU A O 1
ATOM 1125 N N . SER A 1 142 ? 23.481 -0.651 -17.082 1.00 89.19 142 SER A N 1
ATOM 1126 C CA . SER A 1 142 ? 24.343 -0.888 -15.917 1.00 89.19 142 SER A CA 1
ATOM 1127 C C . SER A 1 142 ? 25.817 -0.614 -16.265 1.00 89.19 142 SER A C 1
ATOM 1129 O O . SER A 1 142 ? 26.242 -0.991 -17.361 1.00 89.19 142 SER A O 1
ATOM 1131 N N . PRO A 1 143 ? 26.634 -0.070 -15.338 1.00 90.00 143 PRO A N 1
ATOM 1132 C CA . PRO A 1 143 ? 28.076 0.094 -15.541 1.00 90.00 143 PRO A CA 1
ATOM 1133 C C . PRO A 1 143 ? 28.800 -1.207 -15.914 1.00 90.00 143 PRO A C 1
ATOM 1135 O O . PRO A 1 143 ? 29.787 -1.178 -16.647 1.00 90.00 143 PRO A O 1
ATOM 1138 N N . LEU A 1 144 ? 28.293 -2.355 -15.448 1.00 89.31 144 LEU A N 1
ATOM 1139 C CA . LEU A 1 144 ? 28.842 -3.665 -15.803 1.00 89.31 144 LEU A CA 1
ATOM 1140 C C . LEU A 1 144 ? 28.626 -3.969 -17.294 1.00 89.31 144 LEU A C 1
ATOM 1142 O O . LEU A 1 144 ? 29.576 -4.278 -18.001 1.00 89.31 144 LEU A O 1
ATOM 1146 N N . VAL A 1 145 ? 27.401 -3.754 -17.786 1.00 87.62 145 VAL A N 1
ATOM 1147 C CA . VAL A 1 145 ? 27.044 -3.951 -19.202 1.00 87.62 145 VAL A CA 1
ATOM 1148 C C . VAL A 1 145 ? 27.804 -2.969 -20.098 1.00 87.62 145 VAL A C 1
ATOM 1150 O O . VAL A 1 145 ? 28.201 -3.330 -21.201 1.00 87.62 145 VAL A O 1
ATOM 1153 N N . LEU A 1 146 ? 28.063 -1.746 -19.619 1.00 90.56 146 LEU A N 1
ATOM 1154 C CA . LEU A 1 146 ? 28.927 -0.787 -20.312 1.00 90.56 146 LEU A CA 1
ATOM 1155 C C . LEU A 1 146 ? 30.356 -1.335 -20.439 1.00 90.56 146 LEU A C 1
ATOM 1157 O O . LEU A 1 146 ? 30.933 -1.289 -21.521 1.00 90.56 146 LEU A O 1
ATOM 1161 N N . SER A 1 147 ? 30.922 -1.864 -19.351 1.00 91.00 147 SER A N 1
ATOM 1162 C CA . SER A 1 147 ? 32.266 -2.451 -19.354 1.00 91.00 147 SER A CA 1
ATOM 1163 C C . SER A 1 147 ? 32.367 -3.662 -20.286 1.00 91.00 147 SER A C 1
ATOM 1165 O O . SER A 1 147 ? 33.325 -3.757 -21.053 1.00 91.00 147 SER A O 1
ATOM 1167 N N . ASP A 1 148 ? 31.369 -4.549 -20.268 1.00 89.44 148 ASP A N 1
ATOM 1168 C CA . ASP A 1 148 ? 31.305 -5.718 -21.150 1.00 89.44 148 ASP A CA 1
ATOM 1169 C C . ASP A 1 148 ? 31.200 -5.316 -22.625 1.00 89.44 148 ASP A C 1
ATOM 1171 O O . ASP A 1 148 ? 31.952 -5.828 -23.458 1.00 89.44 148 ASP A O 1
ATOM 1175 N N . ALA A 1 149 ? 30.351 -4.333 -22.941 1.00 87.50 149 ALA A N 1
ATOM 1176 C CA . ALA A 1 149 ? 30.190 -3.820 -24.298 1.00 87.50 149 ALA A CA 1
ATOM 1177 C C . ALA A 1 149 ? 31.458 -3.125 -24.826 1.00 87.50 149 ALA A C 1
ATOM 1179 O O . ALA A 1 149 ? 31.852 -3.351 -25.969 1.00 87.50 149 ALA A O 1
ATOM 1180 N N . LEU A 1 150 ? 32.140 -2.324 -23.996 1.00 87.19 150 LEU A N 1
ATOM 1181 C CA . LEU A 1 150 ? 33.404 -1.673 -24.370 1.00 87.19 150 LEU A CA 1
ATOM 1182 C C . LEU A 1 150 ? 34.562 -2.663 -24.542 1.00 87.19 150 LEU A C 1
ATOM 1184 O O . LEU A 1 150 ? 35.504 -2.369 -25.275 1.00 87.19 150 LEU A O 1
ATOM 1188 N N . ALA A 1 151 ? 34.493 -3.821 -23.886 1.00 88.25 151 ALA A N 1
ATOM 1189 C CA . ALA A 1 151 ? 35.462 -4.901 -24.030 1.00 88.25 151 ALA A CA 1
ATOM 1190 C C . ALA A 1 151 ? 35.131 -5.879 -25.174 1.00 88.25 151 ALA A C 1
ATOM 1192 O O . ALA A 1 151 ? 35.825 -6.883 -25.324 1.00 88.25 151 ALA A O 1
ATOM 1193 N N . GLY A 1 152 ? 34.072 -5.623 -25.952 1.00 82.88 152 GLY A N 1
ATOM 1194 C CA . GLY A 1 152 ? 33.642 -6.492 -27.052 1.00 82.88 152 GLY A CA 1
ATOM 1195 C C . GLY A 1 152 ? 33.101 -7.857 -26.608 1.00 82.88 152 GLY A C 1
ATOM 1196 O O . GLY A 1 152 ? 33.103 -8.810 -27.388 1.00 82.88 152 GLY A O 1
ATOM 1197 N N . ARG A 1 153 ? 32.671 -7.987 -25.345 1.00 85.38 153 ARG A N 1
ATOM 1198 C CA . ARG A 1 153 ? 32.034 -9.205 -24.814 1.00 85.38 153 ARG A CA 1
ATOM 1199 C C . ARG A 1 153 ? 30.548 -9.238 -25.183 1.00 85.38 153 ARG A C 1
ATOM 1201 O O . ARG A 1 153 ? 30.031 -8.288 -25.760 1.00 85.38 153 ARG A O 1
ATOM 1208 N N . ASP A 1 154 ? 29.860 -10.348 -24.915 1.00 80.81 154 ASP A N 1
ATOM 1209 C CA . ASP A 1 154 ? 28.414 -10.523 -25.167 1.00 80.81 154 ASP A CA 1
ATOM 1210 C C . ASP A 1 154 ? 27.958 -10.197 -26.601 1.00 80.81 154 ASP A C 1
ATOM 1212 O O . ASP A 1 154 ? 26.841 -9.742 -26.860 1.00 80.81 154 ASP A O 1
ATOM 1216 N N . GLY A 1 155 ? 28.851 -10.445 -27.559 1.00 80.44 155 GLY A N 1
ATOM 1217 C CA . GLY A 1 155 ? 28.597 -10.258 -28.980 1.00 80.44 155 GLY A CA 1
ATOM 1218 C C . GLY A 1 155 ? 28.666 -8.810 -29.456 1.00 80.44 155 GLY A C 1
ATOM 1219 O O . GLY A 1 155 ? 28.432 -8.589 -30.644 1.00 80.44 155 GLY A O 1
ATOM 1220 N N . TRP A 1 156 ? 28.985 -7.834 -28.596 1.00 85.06 156 TRP A N 1
ATOM 1221 C CA . TRP A 1 156 ? 29.214 -6.444 -28.997 1.00 85.06 156 TRP A CA 1
ATOM 1222 C C . TRP A 1 156 ? 30.418 -6.361 -29.944 1.00 85.06 156 TRP A C 1
ATOM 1224 O O . TRP A 1 156 ? 31.549 -6.615 -29.547 1.00 85.06 156 TRP A O 1
ATOM 1234 N N . SER A 1 157 ? 30.174 -6.013 -31.209 1.00 80.38 157 SER A N 1
ATOM 1235 C CA . SER A 1 157 ? 31.223 -5.855 -32.218 1.00 80.38 157 SER A CA 1
ATOM 1236 C C . SER A 1 157 ? 31.287 -4.402 -32.666 1.00 80.38 157 SER A C 1
ATOM 1238 O O . SER A 1 157 ? 30.277 -3.832 -33.080 1.00 80.38 157 SER A O 1
ATOM 1240 N N . ALA A 1 158 ? 32.483 -3.815 -32.617 1.00 75.81 158 ALA A N 1
ATOM 1241 C CA . ALA A 1 158 ? 32.739 -2.478 -33.154 1.00 75.81 158 ALA A CA 1
ATOM 1242 C C . ALA A 1 158 ? 32.636 -2.428 -34.692 1.00 75.81 158 ALA A C 1
ATOM 1244 O O . ALA A 1 158 ? 32.450 -1.352 -35.251 1.00 75.81 158 ALA A O 1
ATOM 1245 N N . VAL A 1 159 ? 32.713 -3.591 -35.350 1.00 81.19 159 VAL A N 1
ATOM 1246 C CA . VAL A 1 159 ? 32.616 -3.751 -36.812 1.00 81.19 159 VAL A CA 1
ATOM 1247 C C . VAL A 1 159 ? 31.155 -3.848 -37.279 1.00 81.19 159 VAL A C 1
ATOM 1249 O O . VAL A 1 159 ? 30.877 -3.696 -38.464 1.00 81.19 159 VAL A O 1
ATOM 1252 N N . ALA A 1 160 ? 30.213 -4.091 -36.356 1.00 81.19 160 ALA A N 1
ATOM 1253 C CA . ALA A 1 160 ? 28.784 -4.128 -36.667 1.00 81.19 160 ALA A CA 1
ATOM 1254 C C . ALA A 1 160 ? 28.299 -2.785 -37.229 1.00 81.19 160 ALA A C 1
ATOM 1256 O O . ALA A 1 160 ? 28.864 -1.729 -36.914 1.00 81.19 160 ALA A O 1
ATOM 1257 N N . SER A 1 161 ? 27.232 -2.821 -38.030 1.00 83.06 161 SER A N 1
ATOM 1258 C CA . SER A 1 161 ? 26.671 -1.586 -38.564 1.00 83.06 161 SER A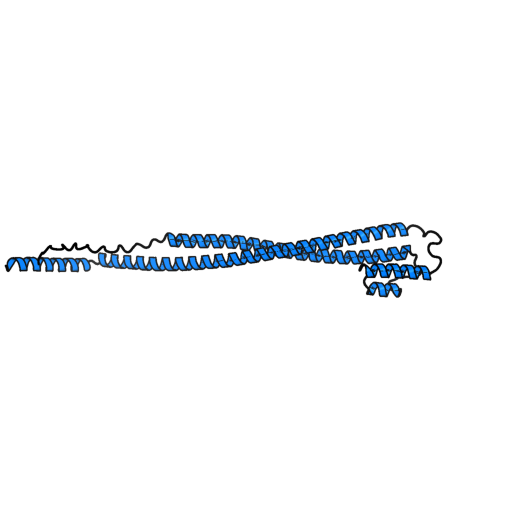 CA 1
ATOM 1259 C C . SER A 1 161 ? 26.125 -0.694 -37.437 1.00 83.06 161 SER A C 1
ATOM 1261 O O . SER A 1 161 ? 25.698 -1.196 -36.391 1.00 83.06 161 SER A O 1
ATOM 1263 N N . PRO A 1 162 ? 26.117 0.638 -37.606 1.00 83.94 162 PRO A N 1
ATOM 1264 C CA . PRO A 1 162 ? 25.529 1.547 -36.620 1.00 83.94 162 PRO A CA 1
ATOM 1265 C C . PRO A 1 162 ? 24.068 1.199 -36.299 1.00 83.94 162 PRO A C 1
ATOM 1267 O O . PRO A 1 162 ? 23.674 1.217 -35.133 1.00 83.94 162 PRO A O 1
ATOM 1270 N N . ALA A 1 163 ? 23.290 0.803 -37.313 1.00 86.00 163 ALA A N 1
ATOM 1271 C CA . ALA A 1 163 ? 21.908 0.363 -37.144 1.00 86.00 163 ALA A CA 1
ATOM 1272 C C . ALA A 1 163 ? 21.807 -0.904 -36.272 1.00 86.00 163 ALA A C 1
ATOM 1274 O O . ALA A 1 163 ? 20.985 -0.966 -35.355 1.00 86.00 163 ALA A O 1
ATOM 1275 N N . GLU A 1 164 ? 22.680 -1.895 -36.485 1.00 87.25 164 GLU A N 1
ATOM 1276 C CA . GLU A 1 164 ? 22.752 -3.100 -35.648 1.00 87.25 164 GLU A CA 1
ATOM 1277 C C . GLU A 1 164 ? 23.155 -2.777 -34.201 1.00 87.25 164 GLU A C 1
ATOM 1279 O O . GLU A 1 164 ? 22.620 -3.362 -33.251 1.00 87.25 164 GLU A O 1
ATOM 1284 N N . GLN A 1 165 ? 24.080 -1.833 -34.012 1.00 87.94 165 GLN A N 1
ATOM 1285 C CA . GLN A 1 165 ? 24.527 -1.378 -32.695 1.00 87.94 165 GLN A CA 1
ATOM 1286 C C . GLN A 1 165 ? 23.400 -0.682 -31.920 1.00 87.94 165 GLN A C 1
ATOM 1288 O O . GLN A 1 165 ? 23.170 -1.002 -30.749 1.00 87.94 165 GLN A O 1
ATOM 1293 N N . GLU A 1 166 ? 22.653 0.214 -32.566 1.00 90.62 166 GLU A N 1
ATOM 1294 C CA . GLU A 1 166 ? 21.480 0.873 -31.982 1.00 90.62 166 GLU A CA 1
ATOM 1295 C C . GLU A 1 166 ? 20.346 -0.111 -31.685 1.00 90.62 166 GLU A C 1
ATOM 1297 O O . GLU A 1 166 ? 19.719 -0.052 -30.620 1.00 90.62 166 GLU A O 1
ATOM 1302 N N . LEU A 1 167 ? 20.095 -1.062 -32.588 1.00 92.38 167 LEU A N 1
ATOM 1303 C CA . LEU A 1 167 ? 19.101 -2.108 -32.376 1.00 92.38 167 LEU A CA 1
ATOM 1304 C C . LEU A 1 167 ? 19.467 -2.990 -31.175 1.00 92.38 167 LEU A C 1
ATOM 1306 O O . LEU A 1 167 ? 18.615 -3.296 -30.334 1.00 92.38 167 LEU A O 1
ATOM 1310 N N . ARG A 1 168 ? 20.741 -3.379 -31.047 1.00 91.44 168 ARG A N 1
ATOM 1311 C CA . ARG A 1 168 ? 21.211 -4.153 -29.893 1.00 91.44 168 ARG A CA 1
ATOM 1312 C C . ARG A 1 168 ? 21.103 -3.345 -28.601 1.00 91.44 168 ARG A C 1
ATOM 1314 O O . ARG A 1 168 ? 20.592 -3.874 -27.613 1.00 91.44 168 ARG A O 1
ATOM 1321 N N . LEU A 1 169 ? 21.520 -2.079 -28.606 1.00 92.06 169 LEU A N 1
ATOM 1322 C CA . LEU A 1 169 ? 21.401 -1.196 -27.446 1.00 92.06 169 LEU A CA 1
ATOM 1323 C C . LEU A 1 169 ? 19.943 -1.026 -27.015 1.00 92.06 169 LEU A C 1
ATOM 1325 O O . LEU A 1 169 ? 19.622 -1.240 -25.848 1.00 92.06 169 LEU A O 1
ATOM 1329 N N . SER A 1 170 ? 19.044 -0.716 -27.948 1.00 94.31 170 SER A N 1
ATOM 1330 C CA . SER A 1 170 ? 17.618 -0.550 -27.648 1.00 94.31 170 SER A CA 1
ATOM 1331 C C . SER A 1 170 ? 16.980 -1.833 -27.111 1.00 94.31 170 SER A C 1
ATOM 1333 O O . SER A 1 170 ? 16.156 -1.761 -26.199 1.00 94.31 170 SER A O 1
ATOM 1335 N N . LYS A 1 171 ? 17.411 -3.015 -27.579 1.00 94.50 171 LYS A N 1
ATOM 1336 C CA . LYS A 1 171 ? 16.984 -4.304 -27.014 1.00 94.50 171 LYS A CA 1
ATOM 1337 C C . LYS A 1 171 ? 17.425 -4.462 -25.556 1.00 94.50 171 LYS A C 1
ATOM 1339 O O . LYS A 1 171 ? 16.619 -4.869 -24.722 1.00 94.50 171 LYS A O 1
ATOM 1344 N N . VAL A 1 172 ? 18.677 -4.130 -25.238 1.00 93.88 172 VAL A N 1
ATOM 1345 C CA . VAL A 1 172 ? 19.202 -4.197 -23.862 1.00 93.88 172 VAL A CA 1
ATOM 1346 C C . VAL A 1 172 ? 18.458 -3.225 -22.945 1.00 93.88 172 VAL A C 1
ATOM 1348 O O . VAL A 1 172 ? 18.014 -3.622 -21.868 1.00 93.88 172 VAL A O 1
ATOM 1351 N N . VAL A 1 173 ? 18.246 -1.983 -23.390 1.00 94.19 173 VAL A N 1
ATOM 1352 C CA . VAL A 1 173 ? 17.482 -0.975 -22.639 1.00 94.19 173 VAL A CA 1
ATOM 1353 C C . VAL A 1 173 ? 16.041 -1.435 -22.413 1.00 94.19 173 VAL A C 1
ATOM 1355 O O . VAL A 1 173 ? 15.538 -1.355 -21.293 1.00 94.19 173 VAL A O 1
ATOM 1358 N N . ARG A 1 174 ? 15.380 -1.983 -23.439 1.00 96.38 174 ARG A N 1
ATOM 1359 C CA . ARG A 1 174 ? 14.027 -2.546 -23.334 1.00 96.38 174 ARG A CA 1
ATOM 1360 C C . ARG A 1 174 ? 13.944 -3.638 -22.269 1.00 96.38 174 ARG A C 1
ATOM 1362 O O . ARG A 1 174 ? 13.044 -3.593 -21.434 1.00 96.38 174 ARG A O 1
ATOM 1369 N N . GLU A 1 175 ? 14.865 -4.601 -22.264 1.00 95.00 175 GLU A N 1
ATOM 1370 C CA . GLU A 1 175 ? 14.861 -5.674 -21.258 1.00 95.00 175 GLU A CA 1
ATOM 1371 C C . GLU A 1 175 ? 15.171 -5.149 -19.847 1.00 95.00 175 GLU A C 1
ATOM 1373 O O . GLU A 1 175 ? 14.533 -5.571 -18.879 1.00 95.00 175 GLU A O 1
ATOM 1378 N N . ALA A 1 176 ? 16.069 -4.167 -19.714 1.00 92.62 176 ALA A N 1
ATOM 1379 C CA . ALA A 1 176 ? 16.321 -3.502 -18.436 1.00 92.62 176 ALA A CA 1
ATOM 1380 C C . ALA A 1 176 ? 15.057 -2.796 -17.908 1.00 92.62 176 ALA A C 1
ATOM 1382 O O . ALA A 1 176 ? 14.663 -2.998 -16.755 1.00 92.62 176 ALA A O 1
ATOM 1383 N N . ARG A 1 177 ? 14.359 -2.034 -18.761 1.00 95.31 177 ARG A N 1
ATOM 1384 C CA . ARG A 1 177 ? 13.092 -1.367 -18.414 1.00 95.31 177 ARG A CA 1
ATOM 1385 C C . ARG A 1 177 ? 11.985 -2.369 -18.096 1.00 95.31 177 ARG A C 1
ATOM 1387 O O . ARG A 1 177 ? 11.259 -2.176 -17.123 1.00 95.31 177 ARG A O 1
ATOM 1394 N N . ARG A 1 178 ? 11.920 -3.493 -18.815 1.00 96.81 178 ARG A N 1
ATOM 1395 C CA . ARG A 1 178 ? 11.001 -4.601 -18.520 1.00 96.81 178 ARG A CA 1
ATOM 1396 C C . ARG A 1 178 ? 11.242 -5.192 -17.132 1.00 96.81 178 ARG A C 1
ATOM 1398 O O . ARG A 1 178 ? 10.287 -5.471 -16.408 1.00 96.81 178 ARG A O 1
ATOM 1405 N N . ALA A 1 179 ? 12.503 -5.380 -16.742 1.00 95.62 179 ALA A N 1
ATOM 1406 C CA . ALA A 1 179 ? 12.853 -5.870 -15.411 1.00 95.62 179 ALA A CA 1
ATOM 1407 C C . ALA A 1 179 ? 12.448 -4.876 -14.308 1.00 95.62 179 ALA A C 1
ATOM 1409 O O . ALA A 1 179 ? 11.916 -5.292 -13.277 1.00 95.62 179 ALA A O 1
ATOM 1410 N N . VAL A 1 180 ? 12.644 -3.572 -14.530 1.00 96.00 180 VAL A N 1
ATOM 1411 C CA . VAL A 1 180 ? 12.189 -2.516 -13.607 1.00 96.00 180 VAL A CA 1
ATOM 1412 C C . VAL A 1 180 ? 10.665 -2.505 -13.488 1.00 96.00 180 VAL A C 1
ATOM 1414 O O . VAL A 1 180 ? 10.156 -2.510 -12.369 1.00 96.00 180 VAL A O 1
ATOM 1417 N N . HIS A 1 181 ? 9.943 -2.569 -14.609 1.00 97.81 181 HIS A N 1
ATOM 1418 C CA . HIS A 1 181 ? 8.481 -2.645 -14.627 1.00 97.81 181 HIS A CA 1
ATOM 1419 C C . HIS A 1 181 ? 7.965 -3.857 -13.838 1.00 97.81 181 HIS A C 1
ATOM 1421 O O . HIS A 1 181 ? 7.114 -3.700 -12.968 1.00 97.81 181 HIS A O 1
ATOM 1427 N N . ARG A 1 182 ? 8.542 -5.053 -14.038 1.00 98.56 182 ARG A N 1
ATOM 1428 C CA . ARG A 1 182 ? 8.175 -6.252 -13.259 1.00 98.56 182 ARG A CA 1
ATOM 1429 C C . ARG A 1 182 ? 8.370 -6.053 -11.754 1.00 98.56 182 ARG A C 1
ATOM 1431 O O . ARG A 1 182 ? 7.459 -6.332 -10.985 1.00 98.56 182 ARG A O 1
ATOM 1438 N N . ARG A 1 183 ? 9.518 -5.506 -11.337 1.00 98.38 183 ARG A N 1
ATOM 1439 C CA . ARG A 1 183 ? 9.789 -5.204 -9.918 1.00 98.38 183 ARG A CA 1
ATOM 1440 C C . ARG A 1 183 ? 8.835 -4.149 -9.356 1.00 98.38 183 ARG A C 1
ATOM 1442 O O . ARG A 1 183 ? 8.499 -4.201 -8.177 1.00 98.38 183 ARG A O 1
ATOM 1449 N N . ALA A 1 184 ? 8.433 -3.163 -10.156 1.00 98.50 184 ALA 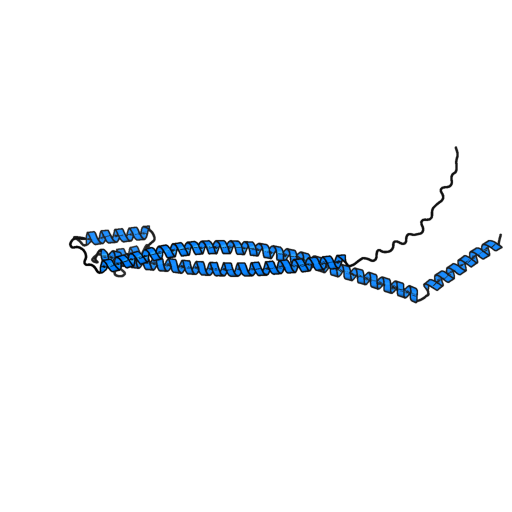A N 1
ATOM 1450 C CA . ALA A 1 184 ? 7.433 -2.179 -9.751 1.00 98.50 184 ALA A CA 1
ATOM 1451 C C . ALA A 1 184 ? 6.049 -2.829 -9.590 1.00 98.50 184 ALA A C 1
ATOM 1453 O O . ALA A 1 184 ? 5.395 -2.592 -8.581 1.00 98.50 184 ALA A O 1
ATOM 1454 N N . ALA A 1 185 ? 5.661 -3.723 -10.503 1.00 98.69 185 ALA A N 1
ATOM 1455 C CA . ALA A 1 185 ? 4.411 -4.477 -10.418 1.00 98.69 185 ALA A CA 1
ATOM 1456 C C . ALA A 1 185 ? 4.377 -5.408 -9.195 1.00 98.69 185 ALA A C 1
ATOM 1458 O O . ALA A 1 185 ? 3.361 -5.502 -8.514 1.00 98.69 185 ALA A O 1
ATOM 1459 N N . ASP A 1 186 ? 5.491 -6.064 -8.861 1.00 98.69 186 ASP A N 1
ATOM 1460 C CA . ASP A 1 186 ? 5.598 -6.868 -7.636 1.00 98.69 186 ASP A CA 1
ATOM 1461 C C . ASP A 1 186 ? 5.416 -6.019 -6.371 1.00 98.69 186 ASP A C 1
ATOM 1463 O O . ASP A 1 186 ? 4.693 -6.413 -5.454 1.00 98.69 186 ASP A O 1
ATOM 1467 N N . ARG A 1 187 ? 6.036 -4.832 -6.331 1.00 98.62 187 ARG A N 1
ATOM 1468 C CA . ARG A 1 187 ? 5.911 -3.897 -5.203 1.00 98.62 187 ARG A CA 1
ATOM 1469 C C . ARG A 1 187 ? 4.504 -3.322 -5.076 1.00 98.62 187 ARG A C 1
ATOM 1471 O O . ARG A 1 187 ? 4.004 -3.228 -3.958 1.00 98.62 187 ARG A O 1
ATOM 1478 N N . GLU A 1 188 ? 3.860 -2.980 -6.189 1.00 98.75 188 GLU A N 1
ATOM 1479 C CA . GLU A 1 188 ? 2.467 -2.526 -6.204 1.00 98.75 188 GLU A CA 1
ATOM 1480 C C . GLU A 1 188 ? 1.532 -3.617 -5.676 1.00 98.75 188 GLU A C 1
ATOM 1482 O O . GLU A 1 188 ? 0.780 -3.354 -4.738 1.00 98.75 188 GLU A O 1
ATOM 1487 N N . ARG A 1 189 ? 1.672 -4.862 -6.152 1.00 98.81 189 ARG A N 1
ATOM 1488 C CA . ARG A 1 189 ? 0.869 -5.997 -5.672 1.00 98.81 189 ARG A CA 1
ATOM 1489 C C . ARG A 1 189 ? 1.039 -6.244 -4.177 1.00 98.81 189 ARG A C 1
ATOM 1491 O O . ARG A 1 189 ? 0.053 -6.468 -3.475 1.00 98.81 189 ARG A O 1
ATOM 1498 N N . ALA A 1 190 ? 2.274 -6.190 -3.678 1.00 98.69 190 ALA A N 1
ATOM 1499 C CA . ALA A 1 190 ? 2.551 -6.341 -2.252 1.00 98.69 190 ALA A CA 1
ATOM 1500 C C . ALA A 1 190 ? 1.921 -5.206 -1.424 1.00 98.69 190 ALA A C 1
ATOM 1502 O O . ALA A 1 190 ? 1.311 -5.462 -0.383 1.00 98.69 190 ALA A O 1
ATOM 1503 N N . ALA A 1 191 ? 2.019 -3.958 -1.895 1.00 98.62 191 ALA A N 1
ATOM 1504 C CA . ALA A 1 191 ? 1.410 -2.805 -1.235 1.00 98.62 191 ALA A CA 1
ATOM 1505 C C . ALA A 1 191 ? -0.127 -2.874 -1.253 1.00 98.62 191 ALA A C 1
ATOM 1507 O O . ALA A 1 191 ? -0.766 -2.582 -0.242 1.00 98.62 191 ALA A O 1
ATOM 1508 N N . TRP A 1 192 ? -0.717 -3.331 -2.360 1.00 98.69 192 TRP A N 1
ATOM 1509 C CA . TRP A 1 192 ? -2.152 -3.571 -2.478 1.00 98.69 192 TRP A CA 1
ATOM 1510 C C . TRP A 1 192 ? -2.636 -4.607 -1.460 1.00 98.69 192 TRP A C 1
ATOM 1512 O O . TRP A 1 192 ? -3.571 -4.341 -0.707 1.00 98.69 192 TRP A O 1
ATOM 1522 N N . GLN A 1 193 ? -1.969 -5.762 -1.367 1.00 98.81 193 GLN A N 1
ATOM 1523 C CA . GLN A 1 193 ? -2.321 -6.799 -0.391 1.00 98.81 193 GLN A CA 1
ATOM 1524 C C . GLN A 1 193 ? -2.216 -6.292 1.055 1.00 98.81 193 GLN A C 1
ATOM 1526 O O . GLN A 1 193 ? -3.104 -6.551 1.870 1.00 98.81 193 GLN A O 1
ATOM 1531 N N . ALA A 1 194 ? -1.165 -5.528 1.372 1.00 98.62 194 ALA A N 1
ATOM 1532 C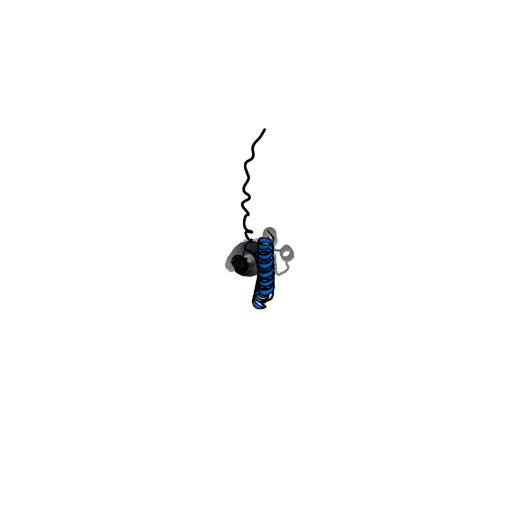 CA . ALA A 1 194 ? -0.997 -4.919 2.689 1.00 98.62 194 ALA A CA 1
ATOM 1533 C C . ALA A 1 194 ? -2.109 -3.904 3.010 1.00 98.62 194 ALA A C 1
ATOM 1535 O O . ALA A 1 194 ? -2.609 -3.874 4.138 1.00 98.62 194 ALA A O 1
ATOM 1536 N N . TYR A 1 195 ? -2.517 -3.099 2.026 1.00 98.69 195 TYR A N 1
ATOM 1537 C CA . TYR A 1 195 ? -3.637 -2.172 2.155 1.00 98.69 195 TYR A CA 1
ATOM 1538 C C . TYR A 1 195 ? -4.963 -2.899 2.390 1.00 98.69 195 TYR A C 1
ATOM 1540 O O . TYR A 1 195 ? -5.664 -2.561 3.344 1.00 98.69 195 TYR A O 1
ATOM 1548 N N . VAL A 1 196 ? -5.284 -3.919 1.587 1.00 98.75 196 VAL A N 1
ATOM 1549 C CA . VAL A 1 196 ? -6.514 -4.712 1.744 1.00 98.75 196 VAL A CA 1
ATOM 1550 C C . VAL A 1 196 ? -6.586 -5.326 3.142 1.00 98.75 196 VAL A C 1
ATOM 1552 O O . VAL A 1 196 ? -7.573 -5.121 3.847 1.00 98.75 196 VAL A O 1
ATOM 1555 N N . GLY A 1 197 ? -5.509 -5.974 3.601 1.00 98.62 197 GLY A N 1
ATOM 1556 C CA . GLY A 1 197 ? -5.465 -6.556 4.944 1.00 98.62 197 GLY A CA 1
ATOM 1557 C C . GLY A 1 197 ? -5.631 -5.517 6.062 1.00 98.62 197 GLY A C 1
ATOM 1558 O O . GLY A 1 197 ? -6.333 -5.763 7.043 1.00 98.62 197 GLY A O 1
ATOM 1559 N N . ALA A 1 198 ? -5.034 -4.329 5.915 1.00 98.44 198 ALA A N 1
ATOM 1560 C CA . ALA A 1 198 ? -5.210 -3.242 6.877 1.00 98.44 198 ALA A CA 1
ATOM 1561 C C . ALA A 1 198 ? -6.644 -2.682 6.874 1.00 98.44 198 ALA A C 1
ATOM 1563 O O . ALA A 1 198 ? -7.178 -2.377 7.941 1.00 98.44 198 ALA A O 1
ATOM 1564 N N . ALA A 1 199 ? -7.276 -2.573 5.703 1.00 98.62 199 ALA A N 1
ATOM 1565 C CA . ALA A 1 199 ? -8.654 -2.117 5.569 1.00 98.62 199 ALA A CA 1
ATOM 1566 C C . ALA A 1 199 ? -9.642 -3.102 6.208 1.00 98.62 199 ALA A C 1
ATOM 1568 O O . ALA A 1 199 ? -10.535 -2.678 6.942 1.00 98.62 199 ALA A O 1
ATOM 1569 N N . ASP A 1 200 ? -9.455 -4.405 5.999 1.00 98.75 200 ASP A N 1
ATOM 1570 C CA . ASP A 1 200 ? -10.295 -5.435 6.615 1.00 98.75 200 ASP A CA 1
ATOM 1571 C C . ASP A 1 200 ? -10.141 -5.457 8.139 1.00 98.75 200 ASP A C 1
ATOM 1573 O O . ASP A 1 200 ? -11.142 -5.452 8.858 1.00 98.75 200 ASP A O 1
ATOM 1577 N N . GLN A 1 201 ? -8.905 -5.363 8.646 1.00 98.44 201 GLN A N 1
ATOM 1578 C CA . GLN A 1 201 ? -8.651 -5.239 10.083 1.00 98.44 201 GLN A CA 1
ATOM 1579 C C . GLN A 1 201 ? -9.332 -3.992 10.673 1.00 98.44 201 GLN A C 1
ATOM 1581 O O . GLN A 1 201 ? -9.954 -4.064 11.734 1.00 98.44 201 GLN A O 1
ATOM 1586 N N . ALA A 1 202 ? -9.238 -2.848 9.991 1.00 98.56 202 ALA A N 1
ATOM 1587 C CA . ALA A 1 202 ? -9.857 -1.609 10.448 1.00 98.56 202 ALA A CA 1
ATOM 1588 C C . ALA A 1 202 ? -11.393 -1.690 10.436 1.00 98.56 202 ALA A C 1
ATOM 1590 O O . ALA A 1 202 ? -12.037 -1.198 11.359 1.00 98.56 202 ALA A O 1
ATOM 1591 N N . ARG A 1 203 ? -12.004 -2.335 9.432 1.00 98.75 203 ARG A N 1
ATOM 1592 C CA . ARG A 1 203 ? -13.458 -2.583 9.401 1.00 98.75 203 ARG A CA 1
ATOM 1593 C C . ARG A 1 203 ? -13.904 -3.482 10.551 1.00 98.75 203 ARG A C 1
ATOM 1595 O O . ARG A 1 203 ? -14.864 -3.135 11.234 1.00 98.75 203 ARG A O 1
ATOM 1602 N N . ALA A 1 204 ? -13.194 -4.586 10.787 1.00 98.62 204 ALA A N 1
ATOM 1603 C CA . ALA A 1 204 ? -13.504 -5.515 11.871 1.00 98.62 204 ALA A CA 1
ATOM 1604 C C . ALA A 1 204 ? -13.446 -4.822 13.242 1.00 98.62 204 ALA A C 1
ATOM 1606 O O . ALA A 1 204 ? -14.405 -4.889 14.007 1.00 98.62 204 ALA A O 1
ATOM 1607 N N . LEU A 1 205 ? -12.376 -4.069 13.515 1.00 98.69 205 LEU A N 1
ATOM 1608 C CA . LEU A 1 205 ? -12.224 -3.355 14.786 1.00 98.69 205 LEU A CA 1
ATOM 1609 C C . LEU A 1 205 ? -13.245 -2.229 14.970 1.00 98.69 205 LEU A C 1
ATOM 1611 O O . LEU A 1 205 ? -13.711 -2.022 16.085 1.00 98.69 205 LEU A O 1
ATOM 1615 N N . ARG A 1 206 ? -13.640 -1.521 13.903 1.00 98.69 206 ARG A N 1
ATOM 1616 C CA . ARG A 1 206 ? -14.725 -0.525 13.983 1.00 98.69 206 ARG A CA 1
ATOM 1617 C C . ARG A 1 206 ? -16.062 -1.177 14.343 1.00 98.69 206 ARG A C 1
ATOM 1619 O O . ARG A 1 206 ? -16.781 -0.650 15.188 1.00 98.69 206 ARG A O 1
ATOM 1626 N N . ALA A 1 207 ? -16.381 -2.320 13.733 1.00 98.62 207 ALA A N 1
ATOM 1627 C CA . ALA A 1 207 ? -17.594 -3.068 14.058 1.00 98.62 207 ALA A CA 1
ATOM 1628 C C . ALA A 1 207 ? -17.574 -3.567 15.513 1.00 98.62 207 ALA A C 1
ATOM 1630 O O . ALA A 1 207 ? -18.565 -3.436 16.232 1.00 98.62 207 ALA A O 1
ATOM 1631 N N . GLU A 1 208 ? -16.431 -4.077 15.976 1.00 98.50 208 GLU A N 1
ATOM 1632 C CA . GLU A 1 208 ? -16.278 -4.543 17.354 1.00 98.50 208 GLU A CA 1
ATOM 1633 C C . GLU A 1 208 ? -16.321 -3.399 18.372 1.00 98.50 208 GLU A C 1
ATOM 1635 O O . GLU A 1 208 ? -16.956 -3.548 19.414 1.00 98.50 208 GLU A O 1
ATOM 1640 N N . ALA A 1 209 ? -15.744 -2.236 18.052 1.00 98.56 209 ALA A N 1
ATOM 1641 C CA . ALA A 1 209 ? -15.843 -1.033 18.878 1.00 98.56 209 ALA A CA 1
ATOM 1642 C C . ALA A 1 209 ? -17.304 -0.608 19.066 1.00 98.56 209 ALA A C 1
ATOM 1644 O O . ALA A 1 209 ? -17.725 -0.319 20.186 1.00 98.56 209 ALA A O 1
ATOM 1645 N N . HIS A 1 210 ? -18.094 -0.630 17.988 1.00 98.44 210 HIS A N 1
ATOM 1646 C CA . HIS A 1 210 ? -19.517 -0.303 18.044 1.00 98.44 210 HIS A CA 1
ATOM 1647 C C . HIS A 1 210 ? -20.283 -1.288 18.936 1.00 98.44 210 HIS A C 1
ATOM 1649 O O . HIS A 1 210 ? -20.998 -0.880 19.851 1.00 98.44 210 HIS A O 1
ATOM 1655 N N . ALA A 1 211 ? -20.063 -2.592 18.746 1.00 98.50 211 ALA A N 1
ATOM 1656 C CA . ALA A 1 211 ? -20.692 -3.623 19.566 1.00 98.50 211 ALA A CA 1
ATOM 1657 C C . ALA A 1 211 ? -20.266 -3.541 21.045 1.00 98.50 211 ALA A C 1
ATOM 1659 O O . ALA A 1 211 ? -21.078 -3.742 21.948 1.00 98.50 211 ALA A O 1
ATOM 1660 N N . ALA A 1 212 ? -18.995 -3.241 21.326 1.00 97.88 212 ALA A N 1
ATOM 1661 C CA . ALA A 1 212 ? -18.499 -3.049 22.686 1.00 97.88 212 ALA A CA 1
ATOM 1662 C C . ALA A 1 212 ? -19.157 -1.835 23.357 1.00 97.88 212 ALA A C 1
ATOM 1664 O O . ALA A 1 212 ? -19.564 -1.921 24.518 1.00 97.88 212 ALA A O 1
ATOM 1665 N N . GLN A 1 213 ? -19.335 -0.743 22.612 1.00 98.38 213 GLN A N 1
ATOM 1666 C CA . GLN A 1 213 ? -20.004 0.459 23.093 1.00 98.38 213 GLN A CA 1
ATOM 1667 C C . GLN A 1 213 ? -21.483 0.204 23.419 1.00 98.38 213 GLN A C 1
ATOM 1669 O O . GLN A 1 213 ? -21.956 0.610 24.480 1.00 98.38 213 GLN A O 1
ATOM 1674 N N . GLU A 1 214 ? -22.206 -0.524 22.566 1.00 98.31 214 GLU A N 1
ATOM 1675 C CA . GLU A 1 214 ? -23.598 -0.924 22.823 1.00 98.31 214 GLU A CA 1
ATOM 1676 C C . GLU A 1 214 ? -23.729 -1.793 24.084 1.00 98.31 214 GLU A C 1
ATOM 1678 O O . GLU A 1 214 ? -24.634 -1.590 24.904 1.00 98.31 214 GLU A O 1
ATOM 1683 N N . ARG A 1 215 ? -22.801 -2.739 24.291 1.00 97.06 215 ARG A N 1
ATOM 1684 C CA . ARG A 1 215 ? -22.759 -3.567 25.509 1.00 97.06 215 ARG A CA 1
ATOM 1685 C C . ARG A 1 215 ? -22.490 -2.724 26.754 1.00 97.06 215 ARG A C 1
ATOM 1687 O O . ARG A 1 215 ? -23.168 -2.914 27.764 1.00 97.06 215 ARG A O 1
ATOM 1694 N N . ALA A 1 216 ? -21.557 -1.775 26.681 1.00 97.25 216 ALA A N 1
ATOM 1695 C CA . ALA A 1 216 ? -21.262 -0.863 27.783 1.00 97.25 216 ALA A CA 1
ATOM 1696 C C . ALA A 1 216 ? -22.483 -0.003 28.151 1.00 97.25 216 ALA A C 1
ATOM 1698 O O . ALA A 1 216 ? -22.858 0.071 29.322 1.00 97.25 216 ALA A O 1
ATOM 1699 N N . GLN A 1 217 ? -23.166 0.569 27.156 1.00 96.75 217 GLN A N 1
ATOM 1700 C CA . GLN A 1 217 ? -24.396 1.342 27.363 1.00 96.75 217 GLN A CA 1
ATOM 1701 C C . GLN A 1 217 ? -25.512 0.494 27.982 1.00 96.75 217 GLN A C 1
ATOM 1703 O O . GLN A 1 217 ? -26.167 0.927 28.931 1.00 96.75 217 GLN A O 1
ATOM 1708 N N . SER A 1 218 ? -25.685 -0.739 27.503 1.00 95.75 218 SER A N 1
ATOM 1709 C CA . SER A 1 218 ? -26.672 -1.678 28.046 1.00 95.75 218 SER A CA 1
ATOM 1710 C C . SER A 1 218 ? -26.383 -2.027 29.511 1.00 95.75 218 SER A C 1
ATOM 1712 O O . SER A 1 218 ? -27.291 -2.025 30.342 1.00 95.75 218 SER A O 1
ATOM 1714 N N . ALA A 1 219 ? -25.116 -2.267 29.865 1.00 93.81 219 ALA A N 1
ATOM 1715 C CA . ALA A 1 219 ? -24.712 -2.548 31.242 1.00 93.81 219 ALA A CA 1
ATOM 1716 C C . ALA A 1 219 ? -24.963 -1.350 32.179 1.00 93.81 219 ALA A C 1
ATOM 1718 O O . ALA A 1 219 ? -25.461 -1.526 33.294 1.00 93.81 219 ALA A O 1
ATOM 1719 N N . LEU A 1 220 ? -24.691 -0.126 31.712 1.00 93.81 220 LEU A N 1
ATOM 1720 C CA . LEU A 1 220 ? -24.986 1.103 32.455 1.00 93.81 220 LEU A CA 1
ATOM 1721 C C . LEU A 1 220 ? -26.495 1.308 32.653 1.00 93.81 220 LEU A C 1
ATOM 1723 O O . LEU A 1 220 ? -26.934 1.633 33.760 1.00 93.81 220 LEU A O 1
ATOM 1727 N N . ALA A 1 221 ? -27.301 1.055 31.620 1.00 93.62 221 ALA A N 1
ATOM 1728 C CA . ALA A 1 221 ? -28.757 1.128 31.711 1.00 93.62 221 ALA A CA 1
ATOM 1729 C C . ALA A 1 221 ? -29.315 0.121 32.733 1.00 93.62 221 ALA A C 1
ATOM 1731 O O . ALA A 1 221 ? -30.165 0.479 33.552 1.00 93.62 221 ALA A O 1
ATOM 1732 N N . LEU A 1 222 ? -28.792 -1.111 32.764 1.00 91.25 222 LEU A N 1
ATOM 1733 C CA . LEU A 1 222 ? -29.192 -2.114 33.756 1.00 91.25 222 LEU A CA 1
ATOM 1734 C C . LEU A 1 222 ? -28.930 -1.640 35.191 1.00 91.25 222 LEU A C 1
ATOM 1736 O O . LEU A 1 222 ? -29.808 -1.794 36.040 1.00 91.25 222 LEU A O 1
ATOM 1740 N N . ILE A 1 223 ? -27.788 -1.005 35.472 1.00 90.25 223 ILE A N 1
ATOM 1741 C CA . ILE A 1 223 ? -27.508 -0.435 36.804 1.00 90.25 223 ILE A CA 1
ATOM 1742 C C . ILE A 1 223 ? -28.535 0.639 37.170 1.00 90.25 223 ILE A C 1
ATOM 1744 O O . ILE A 1 223 ? -29.028 0.646 38.300 1.00 90.25 223 ILE A O 1
ATOM 1748 N N . ALA A 1 224 ? -28.880 1.520 36.228 1.00 87.44 224 ALA A N 1
ATOM 1749 C CA . ALA A 1 224 ? -29.835 2.603 36.462 1.00 87.44 224 ALA A CA 1
ATOM 1750 C C . ALA A 1 224 ? -31.241 2.086 36.818 1.00 87.44 224 ALA A C 1
ATOM 1752 O O . ALA A 1 224 ? -31.941 2.699 37.625 1.00 87.44 224 ALA A O 1
ATOM 1753 N N . THR A 1 225 ? -31.644 0.932 36.272 1.00 85.94 225 THR A N 1
ATOM 1754 C CA . THR A 1 225 ? -32.946 0.313 36.585 1.00 85.94 225 THR A CA 1
ATOM 1755 C C . THR A 1 225 ? -33.014 -0.330 37.973 1.00 85.94 225 THR A C 1
ATOM 1757 O O . THR A 1 225 ? -34.108 -0.489 38.522 1.00 85.94 225 THR A O 1
ATOM 1760 N N . VAL A 1 226 ? -31.875 -0.665 38.594 1.00 79.06 226 VAL A N 1
ATOM 1761 C CA . VAL A 1 226 ? -31.842 -1.229 39.952 1.00 79.06 226 VAL A CA 1
ATOM 1762 C C . VAL A 1 226 ? -32.064 -0.111 40.978 1.00 79.06 226 VAL A C 1
ATOM 1764 O O . VAL A 1 226 ? -31.127 0.465 41.541 1.00 79.06 226 VAL A O 1
ATOM 1767 N N . ARG A 1 227 ? -33.340 0.194 41.248 1.00 63.66 227 ARG A N 1
ATOM 1768 C CA . ARG A 1 227 ? -33.755 1.065 42.358 1.00 63.66 227 ARG A CA 1
ATOM 1769 C C . ARG A 1 227 ? -33.317 0.451 43.686 1.00 63.66 227 ARG A C 1
ATOM 1771 O O . ARG A 1 227 ? -33.734 -0.651 44.036 1.00 63.66 227 ARG A O 1
ATOM 1778 N N . VAL A 1 228 ? -32.532 1.200 44.459 1.00 58.25 228 VAL A N 1
ATOM 1779 C CA . VAL A 1 228 ? -32.381 0.923 45.892 1.00 58.25 228 VAL A CA 1
ATOM 1780 C C . VAL A 1 228 ? -33.749 1.192 46.513 1.00 58.25 228 VAL A C 1
ATOM 1782 O O . VAL A 1 228 ? -34.266 2.297 46.317 1.00 58.25 228 VAL A O 1
ATOM 1785 N N . PRO A 1 229 ? -34.372 0.245 47.235 1.00 54.41 229 PRO A N 1
ATOM 1786 C CA . PRO A 1 229 ? -35.463 0.616 48.115 1.00 54.41 229 PRO A CA 1
ATOM 1787 C C . PRO A 1 229 ? -34.861 1.605 49.104 1.00 54.41 229 PRO A C 1
ATOM 1789 O O . PRO A 1 229 ? -34.063 1.210 49.956 1.00 54.41 229 PRO A O 1
ATOM 1792 N N . ALA A 1 230 ? -35.171 2.895 48.927 1.00 54.66 230 ALA A N 1
ATOM 1793 C CA . ALA A 1 230 ? -34.797 3.919 49.880 1.00 54.66 230 ALA A CA 1
ATOM 1794 C C . ALA A 1 230 ? -35.189 3.359 51.240 1.00 54.66 230 ALA A C 1
ATOM 1796 O O . ALA A 1 230 ? -36.353 2.992 51.443 1.00 54.66 230 ALA A O 1
ATOM 1797 N N . ALA A 1 231 ? -34.203 3.181 52.123 1.00 52.72 231 ALA A N 1
ATOM 1798 C CA . ALA A 1 231 ? -34.498 2.917 53.512 1.00 52.72 231 ALA A CA 1
ATOM 1799 C C . ALA A 1 231 ? -35.448 4.045 53.886 1.00 52.72 231 ALA A C 1
ATOM 1801 O O . ALA A 1 231 ? -35.049 5.207 53.853 1.00 52.72 231 ALA A O 1
ATOM 1802 N N . ARG A 1 232 ? -36.730 3.711 54.069 1.00 51.59 232 ARG A N 1
ATOM 1803 C CA . ARG A 1 232 ? -37.734 4.646 54.545 1.00 51.59 232 ARG A CA 1
ATOM 1804 C C . ARG A 1 232 ? -37.145 5.088 55.866 1.00 51.59 232 ARG A C 1
ATOM 1806 O O . ARG A 1 232 ? -37.155 4.305 56.815 1.00 51.59 232 ARG A O 1
ATOM 1813 N N . ALA A 1 233 ? -36.479 6.243 55.857 1.00 48.59 233 ALA A N 1
ATOM 1814 C CA . ALA A 1 233 ? -35.992 6.869 57.057 1.00 48.59 233 ALA A CA 1
ATOM 1815 C C . ALA A 1 233 ? -37.233 6.884 57.924 1.00 48.59 233 ALA A C 1
ATOM 1817 O O . ALA A 1 233 ? -38.269 7.411 57.509 1.00 48.59 233 ALA A O 1
ATOM 1818 N N . ALA A 1 234 ? -37.184 6.140 59.024 1.00 51.94 234 ALA A N 1
ATOM 1819 C CA . ALA A 1 234 ? -38.186 6.266 60.044 1.00 51.94 234 ALA A CA 1
ATOM 1820 C C . ALA A 1 234 ? -38.102 7.739 60.427 1.00 51.94 234 ALA A C 1
ATOM 1822 O O . ALA A 1 234 ? -37.186 8.152 61.133 1.00 51.94 234 ALA A O 1
ATOM 1823 N N . THR A 1 235 ? -38.984 8.545 59.842 1.00 52.38 235 THR A N 1
ATOM 1824 C CA . THR A 1 235 ? -39.399 9.823 60.379 1.00 52.38 235 THR A CA 1
ATOM 1825 C C . THR A 1 235 ? -39.900 9.463 61.760 1.00 52.38 235 THR A C 1
ATOM 1827 O O . THR A 1 235 ? -41.043 9.037 61.930 1.00 52.38 235 THR A O 1
ATOM 1830 N N . GLY A 1 236 ? -38.976 9.483 62.721 1.00 48.09 236 GLY A N 1
ATOM 1831 C CA . GLY A 1 236 ? -39.320 9.472 64.122 1.00 48.09 236 GLY A CA 1
ATOM 1832 C C . GLY A 1 236 ? -40.322 10.604 64.318 1.00 48.09 236 GLY A C 1
ATOM 1833 O O . GLY A 1 236 ? -40.173 11.645 63.669 1.00 48.09 236 GLY A O 1
ATOM 1834 N N . PRO A 1 237 ? -41.377 10.393 65.116 1.00 51.81 237 PRO A N 1
ATOM 1835 C CA . PRO A 1 237 ? -42.346 11.441 65.377 1.00 51.81 237 PRO A CA 1
ATOM 1836 C C . PRO A 1 237 ? -41.584 12.678 65.851 1.00 51.81 237 PRO A C 1
ATOM 1838 O O . PRO A 1 237 ? -40.864 12.626 66.850 1.00 51.81 237 PRO A O 1
ATOM 1841 N N . ALA A 1 238 ? -41.689 13.754 65.072 1.00 50.59 238 ALA A N 1
ATOM 1842 C CA . ALA A 1 238 ? -41.270 15.075 65.487 1.00 50.59 238 ALA A CA 1
ATOM 1843 C C . ALA A 1 238 ? -42.116 15.411 66.717 1.00 50.59 238 ALA A C 1
ATOM 1845 O O . ALA A 1 238 ? -43.311 15.672 66.612 1.00 50.59 238 ALA A O 1
ATOM 1846 N N . TRP A 1 239 ? -41.519 15.282 67.899 1.00 53.47 239 TRP A N 1
ATOM 1847 C CA . TRP A 1 239 ? -42.101 15.821 69.113 1.00 53.47 239 TRP A CA 1
ATOM 1848 C C . TRP A 1 239 ? -41.963 17.336 69.018 1.00 53.47 239 TRP A C 1
ATOM 1850 O O . TRP A 1 239 ? -40.889 17.882 69.266 1.00 53.47 239 TRP A O 1
ATOM 1860 N N . ASP A 1 240 ? -43.047 17.992 68.612 1.00 52.72 240 ASP A N 1
ATOM 1861 C CA . ASP A 1 240 ? -43.234 19.426 68.788 1.00 52.72 240 ASP A CA 1
ATOM 1862 C C . ASP A 1 240 ? -43.101 19.744 70.283 1.00 52.72 240 ASP A C 1
ATOM 1864 O O . ASP A 1 240 ? -43.961 19.400 71.098 1.00 52.72 240 ASP A O 1
ATOM 1868 N N . ALA A 1 241 ? -41.987 20.368 70.660 1.00 56.41 241 ALA A N 1
ATOM 1869 C CA . ALA A 1 241 ? -41.806 20.925 71.989 1.00 56.41 241 ALA A CA 1
ATOM 1870 C C . ALA A 1 241 ? -42.497 22.300 72.045 1.00 56.41 241 ALA A C 1
ATOM 1872 O O . ALA A 1 241 ? -42.124 23.191 71.278 1.00 56.41 241 ALA A O 1
ATOM 1873 N N . PRO A 1 242 ? -43.472 22.524 72.944 1.00 57.16 242 PRO A N 1
ATOM 1874 C CA . PRO A 1 242 ? -44.050 23.843 73.138 1.00 57.16 242 PRO A CA 1
ATOM 1875 C C . PRO A 1 242 ? -43.059 24.716 73.914 1.00 57.16 242 PRO A C 1
ATOM 1877 O O . PRO A 1 242 ? -42.818 24.507 75.105 1.00 57.16 242 PRO A O 1
ATOM 1880 N N . THR A 1 243 ? -42.486 25.719 73.252 1.00 60.34 243 THR A N 1
ATOM 1881 C CA . THR A 1 243 ? -41.752 26.806 73.906 1.00 60.34 243 THR A CA 1
ATOM 1882 C C . THR A 1 243 ? -42.730 27.628 74.743 1.00 60.34 243 THR A C 1
ATOM 1884 O O . THR A 1 243 ? -43.445 28.498 74.247 1.00 60.34 243 THR A O 1
ATOM 1887 N N . GLN A 1 244 ? -42.783 27.322 76.041 1.00 60.31 244 GLN A N 1
ATOM 1888 C CA . GLN A 1 244 ? -43.478 28.144 77.018 1.00 60.31 244 GLN A CA 1
ATOM 1889 C C . GLN A 1 244 ? -42.798 29.510 77.157 1.00 60.31 244 GLN A C 1
ATOM 1891 O O . GLN A 1 244 ? -41.626 29.639 77.499 1.00 60.31 244 GLN A O 1
ATOM 1896 N N . ILE A 1 245 ? -43.622 30.520 76.909 1.00 67.06 245 ILE A N 1
ATOM 1897 C CA . ILE A 1 245 ? -43.523 31.912 77.334 1.00 67.06 245 ILE A CA 1
ATOM 1898 C C . ILE A 1 245 ? -43.321 31.987 78.856 1.00 67.06 245 ILE A C 1
ATOM 1900 O O . ILE A 1 245 ? -44.187 31.503 79.571 1.00 67.06 245 ILE A O 1
ATOM 1904 N N . LEU A 1 246 ? -42.269 32.668 79.330 1.00 59.62 246 LEU A N 1
ATOM 1905 C CA . LEU A 1 246 ? -42.142 33.364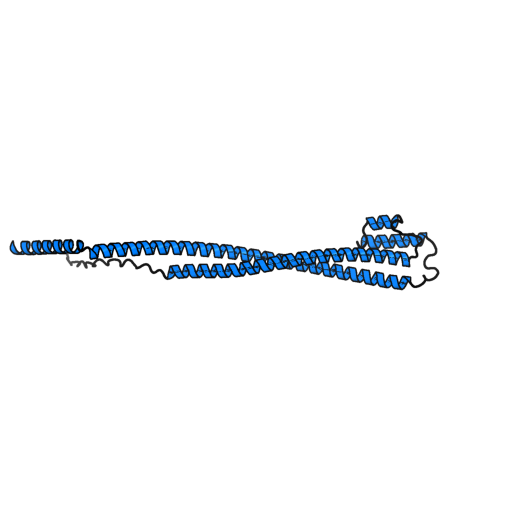 80.634 1.00 59.62 246 LEU A CA 1
ATOM 1906 C C . LEU A 1 246 ? -40.880 34.260 80.529 1.00 59.62 246 LEU A C 1
ATOM 1908 O O . LEU A 1 246 ? -39.783 33.740 80.392 1.00 59.62 246 LEU A O 1
ATOM 1912 N N . ARG A 1 247 ? -40.952 35.574 80.272 1.00 57.28 247 ARG A N 1
ATOM 1913 C CA . ARG A 1 247 ? -41.358 36.730 81.106 1.00 57.28 247 ARG A CA 1
ATOM 1914 C C . ARG A 1 247 ? -40.422 37.019 82.303 1.00 57.28 247 ARG A C 1
ATOM 1916 O O . ARG A 1 247 ? -40.324 36.196 83.203 1.00 57.28 247 ARG A O 1
ATOM 1923 N N . ARG A 1 248 ? -39.962 38.286 82.348 1.00 55.53 248 ARG A N 1
ATOM 1924 C CA . ARG A 1 248 ? -39.241 39.052 83.403 1.00 55.53 248 ARG A CA 1
ATOM 1925 C C . ARG A 1 248 ? -37.722 38.828 83.464 1.00 55.53 248 ARG A C 1
ATOM 1927 O O . ARG A 1 248 ? -37.280 37.700 83.340 1.00 55.53 248 ARG A O 1
ATOM 1934 N N . SER A 1 249 ? -36.892 39.856 83.641 1.00 61.03 249 SER A N 1
ATOM 1935 C CA . SER A 1 249 ? -37.089 41.212 84.200 1.00 61.03 249 SER A CA 1
ATOM 1936 C C . SER A 1 249 ? -36.260 42.256 83.466 1.00 61.03 249 SER A C 1
ATOM 1938 O O . SER A 1 249 ? -35.084 41.930 83.193 1.00 61.03 249 SER A O 1
#

Sequence (249 aa):
MVSQAVLLWSLLALFAVYATGWLLIPGVRQHARDARKLREASVLRRERLTTLATESTRYAGEIAVAADRAAIREARQREAWHRAQAELQTAEAAFDQADATWRRLALASEYPDPEGSFSDDESRARYLRRLLTEACIRGDLSPLVLSDALAGRDGWSAVASPAEQELRLSKVVREARRAVHRRAADRERAAWQAYVGAADQARALRAEAHAAQERAQSALALIATVRVPAARAATGPAWDAPTQILRRS

Radius of gyration: 49.21 Å; chains: 1; bounding box: 93×57×144 Å

pLDDT: mean 86.33, std 13.93, range [48.09, 98.81]